Protein AF-A0A0Q8W9Q5-F1 (afdb_monomer)

Structure (mmCIF, N/CA/C/O backbone):
data_AF-A0A0Q8W9Q5-F1
#
_entry.id   AF-A0A0Q8W9Q5-F1
#
loop_
_atom_site.group_PDB
_atom_site.id
_atom_site.type_symbol
_atom_site.label_atom_id
_atom_site.label_alt_id
_atom_site.label_comp_id
_atom_site.label_asym_id
_atom_site.label_entity_id
_atom_site.label_seq_id
_atom_site.pdbx_PDB_ins_code
_atom_site.Cartn_x
_atom_site.Cartn_y
_atom_site.Cartn_z
_atom_site.occupancy
_atom_site.B_iso_or_equiv
_atom_site.auth_seq_id
_atom_site.auth_comp_id
_atom_site.auth_asym_id
_atom_site.auth_atom_id
_atom_site.pdbx_PDB_model_num
ATOM 1 N N . MET A 1 1 ? -2.360 6.814 -19.036 1.00 39.88 1 MET A N 1
ATOM 2 C CA . MET A 1 1 ? -1.241 6.914 -18.078 1.00 39.88 1 MET A CA 1
ATOM 3 C C . MET A 1 1 ? -0.073 7.518 -18.835 1.00 39.88 1 MET A C 1
ATOM 5 O O . MET A 1 1 ? 0.208 7.029 -19.920 1.00 39.88 1 MET A O 1
ATOM 9 N N . PHE A 1 2 ? 0.508 8.626 -18.371 1.00 52.12 2 PHE A N 1
ATOM 10 C CA . PHE A 1 2 ? 1.698 9.183 -19.024 1.00 52.12 2 PHE A CA 1
ATOM 11 C C . PHE A 1 2 ? 2.951 8.557 -18.415 1.00 52.12 2 PHE A C 1
ATOM 13 O O . PHE A 1 2 ? 2.978 8.259 -17.224 1.00 52.12 2 PHE A O 1
ATOM 20 N N . ILE A 1 3 ? 3.984 8.412 -19.237 1.00 66.12 3 ILE A N 1
ATOM 21 C CA . ILE A 1 3 ? 5.267 7.798 -18.883 1.00 66.12 3 ILE A CA 1
ATOM 22 C C . ILE A 1 3 ? 6.003 8.516 -17.720 1.00 66.12 3 ILE A C 1
ATOM 24 O O . ILE A 1 3 ? 6.763 7.886 -16.992 1.00 66.12 3 ILE A O 1
ATOM 28 N N . ASP A 1 4 ? 5.744 9.812 -17.490 1.00 50.69 4 ASP A N 1
ATOM 29 C CA . ASP A 1 4 ? 6.319 10.603 -16.380 1.00 50.69 4 ASP A CA 1
ATOM 30 C C . ASP A 1 4 ? 5.841 10.110 -15.001 1.00 50.69 4 ASP A C 1
ATOM 32 O O . ASP A 1 4 ? 6.663 9.858 -14.119 1.00 50.69 4 ASP A O 1
ATOM 36 N N . ASP A 1 5 ? 4.532 9.870 -14.845 1.00 60.44 5 ASP A N 1
ATOM 37 C CA . ASP A 1 5 ? 3.937 9.357 -13.596 1.00 60.44 5 ASP A CA 1
ATOM 38 C C . ASP A 1 5 ? 4.419 7.935 -13.272 1.00 60.44 5 ASP A C 1
ATOM 40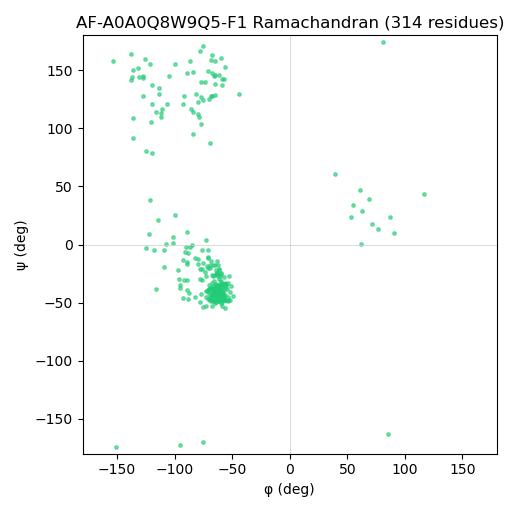 O O . ASP A 1 5 ? 4.428 7.512 -12.118 1.00 60.44 5 ASP A O 1
ATOM 44 N N . GLU A 1 6 ? 4.801 7.166 -14.291 1.00 65.88 6 GLU A N 1
ATOM 45 C CA . GLU A 1 6 ? 5.202 5.774 -14.112 1.00 65.88 6 GLU A CA 1
ATOM 46 C C . GLU A 1 6 ? 6.625 5.624 -13.567 1.00 65.88 6 GLU A C 1
ATOM 48 O O . GLU A 1 6 ? 6.915 4.667 -12.842 1.00 65.88 6 GLU A O 1
ATOM 53 N N . TYR A 1 7 ? 7.497 6.581 -13.889 1.00 70.38 7 TYR A N 1
ATOM 54 C CA . TYR A 1 7 ? 8.939 6.441 -13.721 1.00 70.38 7 TYR A CA 1
ATOM 55 C C . TYR A 1 7 ? 9.602 7.549 -12.881 1.00 70.38 7 TYR A C 1
ATOM 57 O O . TYR A 1 7 ? 10.808 7.465 -12.648 1.00 70.38 7 TYR A O 1
ATOM 65 N N . ASP A 1 8 ? 8.877 8.574 -12.413 1.00 77.12 8 ASP A N 1
ATOM 66 C CA . ASP A 1 8 ? 9.424 9.734 -11.671 1.00 77.12 8 ASP A CA 1
ATOM 67 C C . ASP A 1 8 ? 10.792 10.224 -12.222 1.00 77.12 8 ASP A C 1
ATOM 69 O O . ASP A 1 8 ? 11.841 10.139 -11.562 1.00 77.12 8 ASP A O 1
ATOM 73 N N . PRO A 1 9 ? 10.849 10.654 -13.492 1.00 88.12 9 PRO A N 1
ATOM 74 C CA . PRO A 1 9 ? 12.094 10.996 -14.183 1.00 88.12 9 PRO A CA 1
ATOM 75 C C . PRO A 1 9 ? 12.633 12.394 -13.837 1.00 88.12 9 PRO A C 1
ATOM 77 O O . PRO A 1 9 ? 13.786 12.692 -14.161 1.00 88.12 9 PRO A O 1
ATOM 80 N N . LEU A 1 10 ? 11.852 13.265 -13.179 1.00 89.12 10 LEU A N 1
ATOM 81 C CA . LEU A 1 10 ? 12.178 14.689 -13.004 1.00 89.12 10 LEU A CA 1
ATOM 82 C C . LEU A 1 10 ? 13.540 14.915 -12.329 1.00 89.12 10 LEU A C 1
ATOM 84 O O . LEU A 1 10 ? 14.282 15.832 -12.697 1.00 89.12 10 LEU A O 1
ATOM 88 N N . ARG A 1 11 ? 13.900 14.079 -11.347 1.00 88.56 11 ARG A N 1
ATOM 89 C CA . ARG A 1 11 ? 15.200 14.176 -10.659 1.00 88.56 11 ARG A CA 1
ATOM 90 C C . ARG A 1 11 ? 16.364 13.859 -11.599 1.00 88.56 11 ARG A C 1
ATOM 92 O O . ARG A 1 11 ? 17.384 14.545 -11.547 1.00 88.56 11 ARG A O 1
ATOM 99 N N . ILE A 1 12 ? 16.199 12.866 -12.476 1.00 90.56 12 ILE A N 1
ATOM 100 C CA . ILE A 1 12 ? 17.198 12.506 -13.491 1.00 90.56 12 ILE A CA 1
ATOM 101 C C . ILE A 1 12 ? 17.300 13.626 -14.524 1.00 90.56 12 ILE A C 1
ATOM 103 O O . ILE A 1 12 ? 18.402 14.097 -14.796 1.00 90.56 12 ILE A O 1
ATOM 107 N N . ALA A 1 13 ? 16.164 14.123 -15.020 1.00 93.19 13 ALA A N 1
ATOM 108 C CA . ALA A 1 13 ? 16.121 15.230 -15.970 1.00 93.19 13 ALA A CA 1
ATOM 109 C C . ALA A 1 13 ? 16.811 16.487 -15.413 1.00 93.19 13 ALA A C 1
ATOM 111 O O . ALA A 1 13 ? 17.644 17.091 -16.082 1.00 93.19 13 ALA A O 1
ATOM 112 N N . SER A 1 14 ? 16.545 16.829 -14.148 1.00 92.00 14 SER A N 1
ATOM 113 C CA . SER A 1 14 ? 17.186 17.958 -13.458 1.00 92.00 14 SER A CA 1
ATOM 114 C C . SER A 1 14 ? 18.701 17.787 -13.322 1.00 92.00 14 SER A C 1
ATOM 116 O O . SER A 1 14 ? 19.443 18.767 -13.412 1.00 92.00 14 SER A O 1
ATOM 118 N N . SER A 1 15 ? 19.173 16.555 -13.100 1.00 91.44 15 SER A N 1
ATOM 119 C CA . SER A 1 15 ? 20.606 16.258 -13.038 1.00 91.44 15 SER A CA 1
ATOM 120 C C . SER A 1 15 ? 21.262 16.393 -14.410 1.00 91.44 15 SER A C 1
ATOM 122 O O . SER A 1 15 ? 22.273 17.082 -14.519 1.00 91.44 15 SER A O 1
ATOM 124 N N . ILE A 1 16 ? 20.656 15.816 -15.455 1.00 93.00 16 ILE A N 1
ATOM 125 C CA . ILE A 1 16 ? 21.150 15.909 -16.838 1.00 93.00 16 ILE A CA 1
ATOM 126 C C . ILE A 1 16 ? 21.199 17.373 -17.288 1.00 93.00 16 ILE A C 1
ATOM 128 O O . ILE A 1 16 ? 22.204 17.814 -17.836 1.00 93.00 16 ILE A O 1
ATOM 132 N N . ALA A 1 17 ? 20.161 18.158 -16.991 1.00 92.38 17 ALA A N 1
ATOM 133 C CA . ALA A 1 17 ? 20.118 19.585 -17.305 1.00 92.38 17 ALA A CA 1
ATOM 134 C C . ALA A 1 17 ? 21.253 20.383 -16.642 1.00 92.38 17 ALA A C 1
ATOM 136 O O . ALA A 1 17 ? 21.732 21.365 -17.206 1.00 92.38 17 ALA A O 1
ATOM 137 N N . ARG A 1 18 ? 21.679 19.977 -15.438 1.00 91.06 18 ARG A N 1
ATOM 138 C CA . ARG A 1 18 ? 22.700 20.682 -14.653 1.00 91.06 18 ARG A CA 1
ATOM 139 C C . ARG A 1 18 ? 24.125 20.222 -14.954 1.00 91.06 18 ARG A C 1
ATOM 141 O O . ARG A 1 18 ? 25.032 21.047 -14.943 1.00 91.06 18 ARG A O 1
ATOM 148 N N . HIS A 1 19 ? 24.324 18.925 -15.158 1.00 90.44 19 HIS A N 1
ATOM 149 C CA . HIS A 1 19 ? 25.650 18.303 -15.200 1.00 90.44 19 HIS A CA 1
ATOM 150 C C . HIS A 1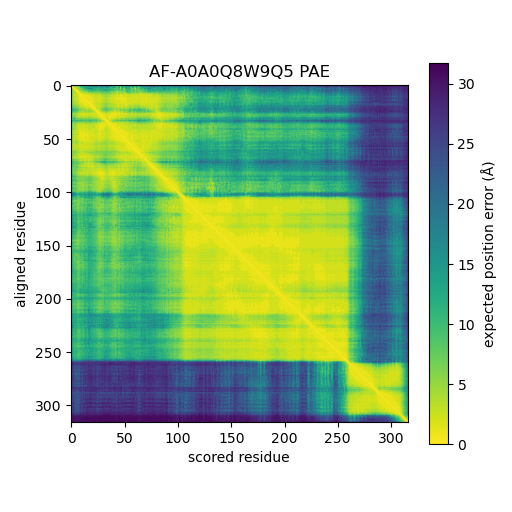 19 ? 25.978 17.656 -16.551 1.00 90.44 19 HIS A C 1
ATOM 152 O O . HIS A 1 19 ? 27.098 17.190 -16.739 1.00 90.44 19 HIS A O 1
ATOM 158 N N . GLY A 1 20 ? 25.031 17.640 -17.491 1.00 88.88 20 GLY A N 1
ATOM 159 C CA . GLY A 1 20 ? 25.139 16.875 -18.726 1.00 88.88 20 GLY A CA 1
ATOM 160 C C . GLY A 1 20 ? 24.782 15.399 -18.534 1.00 88.88 20 GLY A C 1
ATOM 161 O O . GLY A 1 20 ? 24.516 14.926 -17.427 1.00 88.88 20 GLY A O 1
ATOM 162 N N . TYR A 1 21 ? 24.738 14.669 -19.646 1.00 87.69 21 TYR A N 1
ATOM 163 C CA . TYR A 1 21 ? 24.484 13.231 -19.638 1.00 87.69 21 TYR A CA 1
ATOM 164 C C . TYR A 1 21 ? 25.707 12.459 -19.127 1.00 87.69 21 TYR A C 1
ATOM 166 O O . TYR A 1 21 ? 26.838 12.783 -19.483 1.00 87.69 21 TYR A O 1
ATOM 174 N N . PHE A 1 22 ? 25.478 11.425 -18.314 1.00 83.75 22 PHE A N 1
ATOM 175 C CA . PHE A 1 22 ? 26.532 10.580 -17.758 1.00 83.75 22 PHE A CA 1
ATOM 176 C C . PHE A 1 22 ? 26.463 9.174 -18.363 1.00 83.75 22 PHE A C 1
ATOM 178 O O . PHE A 1 22 ? 25.509 8.436 -18.133 1.00 83.75 22 PHE A O 1
ATOM 185 N N . GLU A 1 23 ? 27.476 8.811 -19.149 1.00 81.88 23 GLU A N 1
ATOM 186 C CA . GLU A 1 23 ? 27.464 7.606 -19.992 1.00 81.88 23 GLU A CA 1
ATOM 187 C C . GLU A 1 23 ? 27.670 6.287 -19.236 1.00 81.88 23 GLU A C 1
ATOM 189 O O . GLU A 1 23 ? 27.366 5.228 -19.778 1.00 81.88 23 GLU A O 1
ATOM 194 N N . SER A 1 24 ? 28.150 6.315 -17.986 1.00 79.81 24 SER A N 1
ATOM 195 C CA . SER A 1 24 ? 28.483 5.084 -17.249 1.00 79.81 24 SER A CA 1
ATOM 196 C C . SER A 1 24 ? 27.265 4.261 -16.820 1.00 79.81 24 SER A C 1
ATOM 198 O O . SER A 1 24 ? 27.419 3.188 -16.241 1.00 79.81 24 SER A O 1
ATOM 200 N N . GLU A 1 25 ? 26.058 4.767 -17.054 1.00 79.50 25 GLU A N 1
ATOM 201 C CA . GLU A 1 25 ? 24.813 4.035 -16.869 1.00 79.50 25 GLU A CA 1
ATOM 202 C C . GLU A 1 25 ? 24.029 4.069 -18.191 1.00 79.50 25 GLU A C 1
ATOM 204 O O . GLU A 1 25 ? 23.134 4.902 -18.362 1.00 79.50 25 GLU A O 1
ATOM 209 N N . PRO A 1 26 ? 24.373 3.212 -19.166 1.00 86.69 26 PRO A N 1
ATOM 210 C CA . PRO A 1 26 ? 23.679 3.186 -20.447 1.00 86.69 26 PRO A CA 1
ATOM 211 C C . PRO A 1 26 ? 22.237 2.690 -20.287 1.00 86.69 26 PRO A C 1
ATOM 213 O O . PRO A 1 26 ? 21.864 2.099 -19.268 1.00 86.69 26 PRO A O 1
ATOM 216 N N . LEU A 1 27 ? 21.410 2.948 -21.299 1.00 92.44 27 LEU A N 1
ATOM 217 C CA . LEU A 1 27 ? 20.136 2.240 -21.439 1.00 92.44 27 LEU A CA 1
ATOM 218 C C . LEU A 1 27 ? 20.425 0.791 -21.840 1.00 92.44 27 LEU A C 1
ATOM 220 O O . LEU A 1 27 ? 21.403 0.532 -22.544 1.00 92.44 27 LEU A O 1
ATOM 224 N N . ILE A 1 28 ? 19.574 -0.143 -21.427 1.00 93.19 28 ILE A N 1
ATOM 225 C CA . ILE A 1 28 ? 19.603 -1.516 -21.945 1.00 93.19 28 ILE A CA 1
ATOM 226 C C . ILE A 1 28 ? 18.321 -1.717 -22.731 1.00 93.19 28 ILE A C 1
ATOM 228 O O . ILE A 1 28 ? 17.247 -1.405 -22.221 1.00 93.19 28 ILE A O 1
ATOM 232 N N . ALA A 1 29 ? 18.421 -2.214 -23.956 1.00 95.00 29 ALA A N 1
ATOM 233 C CA . ALA A 1 29 ? 17.284 -2.409 -24.839 1.00 95.00 29 ALA A CA 1
ATOM 234 C C . ALA A 1 29 ? 17.373 -3.744 -25.575 1.00 95.00 29 ALA A C 1
ATOM 236 O O . ALA A 1 29 ? 18.435 -4.350 -25.660 1.00 95.00 29 ALA A O 1
ATOM 237 N N . THR A 1 30 ? 16.260 -4.184 -26.139 1.00 94.31 30 THR A N 1
ATOM 238 C CA . THR A 1 30 ? 16.211 -5.296 -27.089 1.00 94.31 30 THR A CA 1
ATOM 239 C C . THR A 1 30 ? 15.605 -4.825 -28.400 1.00 94.31 30 THR A C 1
ATOM 241 O O . THR A 1 30 ? 14.863 -3.839 -28.428 1.00 94.31 30 THR A O 1
ATOM 244 N N . LYS A 1 31 ? 15.936 -5.509 -29.491 1.00 93.75 31 LYS A N 1
ATOM 245 C CA . LYS A 1 31 ? 15.431 -5.182 -30.822 1.00 93.75 31 LYS A CA 1
ATOM 246 C C . LYS A 1 31 ? 14.011 -5.743 -30.980 1.00 93.75 31 LYS A C 1
ATOM 248 O O . LYS A 1 31 ? 13.808 -6.942 -30.825 1.00 93.75 31 LYS A O 1
ATOM 253 N N . ALA A 1 32 ? 13.038 -4.883 -31.278 1.00 90.12 32 ALA A N 1
ATOM 254 C CA . ALA A 1 32 ? 11.650 -5.276 -31.548 1.00 90.12 32 ALA A CA 1
ATOM 255 C C . ALA A 1 32 ? 11.379 -5.440 -33.052 1.00 90.12 32 ALA A C 1
ATOM 257 O O . ALA A 1 32 ? 10.670 -6.358 -33.461 1.00 90.12 32 ALA A O 1
ATOM 258 N N . SER A 1 33 ? 11.976 -4.579 -33.876 1.00 90.19 33 SER A N 1
ATOM 259 C CA . SER A 1 33 ? 11.974 -4.655 -35.342 1.00 90.19 33 SER A CA 1
ATOM 260 C C . SER A 1 33 ? 13.261 -4.022 -35.888 1.00 90.19 33 SER A C 1
ATOM 262 O O . SER A 1 33 ? 14.154 -3.699 -35.105 1.00 90.19 33 SER A O 1
ATOM 264 N N . ASP A 1 34 ? 13.420 -3.882 -37.209 1.00 84.62 34 ASP A N 1
ATOM 265 C CA . ASP A 1 34 ? 14.688 -3.413 -37.791 1.00 84.62 34 ASP A CA 1
ATOM 266 C C . ASP A 1 34 ? 15.163 -2.050 -37.277 1.00 84.62 34 ASP A C 1
ATOM 268 O O . ASP A 1 34 ? 16.359 -1.901 -37.019 1.00 84.62 34 ASP A O 1
ATOM 272 N N . ASP A 1 35 ? 14.223 -1.146 -37.001 1.00 88.25 35 ASP A N 1
ATOM 273 C CA . ASP A 1 35 ? 14.492 0.215 -36.531 1.00 88.25 35 ASP A CA 1
ATOM 274 C C . ASP A 1 35 ? 13.820 0.536 -35.182 1.00 88.25 35 ASP A C 1
ATOM 276 O O . ASP A 1 35 ? 13.827 1.685 -34.738 1.00 88.25 35 ASP A O 1
ATOM 280 N N . GLU A 1 36 ? 13.247 -0.461 -34.499 1.00 92.06 36 GLU A N 1
ATOM 281 C CA . GLU A 1 36 ? 12.566 -0.263 -33.216 1.00 92.06 36 GLU A CA 1
ATOM 282 C C . GLU A 1 36 ? 13.203 -1.076 -32.095 1.00 92.06 36 GLU A C 1
ATOM 284 O O . GLU A 1 36 ? 13.507 -2.265 -32.232 1.00 92.06 36 GLU A O 1
ATOM 289 N N . TYR A 1 37 ? 13.335 -0.426 -30.941 1.00 93.38 37 TYR A N 1
ATOM 290 C CA . TYR A 1 37 ? 13.921 -0.996 -29.737 1.00 93.38 37 TYR A CA 1
ATOM 291 C C . TYR A 1 37 ? 12.977 -0.823 -28.553 1.00 93.38 37 TYR A C 1
ATOM 293 O O . TYR A 1 37 ? 12.338 0.218 -28.396 1.00 93.38 37 TYR A O 1
ATOM 301 N N . VAL A 1 38 ? 12.944 -1.826 -27.682 1.00 92.31 38 VAL A N 1
ATOM 302 C CA . VAL A 1 38 ? 12.235 -1.776 -26.400 1.00 92.31 38 VAL A CA 1
ATOM 303 C C . VAL A 1 38 ? 13.265 -1.658 -25.290 1.00 92.31 38 VAL A C 1
ATOM 305 O O . VAL A 1 38 ? 14.139 -2.515 -25.154 1.00 92.31 38 VAL A O 1
ATOM 308 N N . VAL A 1 39 ? 13.176 -0.591 -24.497 1.00 92.81 39 VAL A N 1
ATOM 309 C CA . VAL A 1 39 ? 14.068 -0.380 -23.352 1.00 92.81 39 VAL A CA 1
ATOM 310 C C . VAL A 1 39 ? 13.666 -1.300 -22.201 1.00 92.81 39 VAL A C 1
ATOM 312 O O . VAL A 1 39 ? 12.522 -1.306 -21.758 1.00 92.81 39 VAL A O 1
ATOM 315 N N . LEU A 1 40 ? 14.632 -2.091 -21.737 1.00 90.19 40 LEU A N 1
ATOM 316 C CA . LEU A 1 40 ? 14.514 -3.036 -20.628 1.00 90.19 40 LEU A CA 1
ATOM 317 C C . LEU A 1 40 ? 14.982 -2.421 -19.299 1.00 90.19 40 LEU A C 1
ATOM 319 O O . LEU A 1 40 ? 14.407 -2.718 -18.258 1.00 90.19 40 LEU A O 1
ATOM 323 N N . GLU A 1 41 ? 16.009 -1.560 -19.331 1.00 89.88 41 GLU A N 1
ATOM 324 C CA . GLU A 1 41 ? 16.570 -0.872 -18.157 1.00 89.88 41 GLU A CA 1
ATOM 325 C C . GLU A 1 41 ? 16.846 0.597 -18.466 1.00 89.88 41 GLU A C 1
ATOM 327 O O . GLU A 1 41 ? 17.296 0.954 -19.558 1.00 89.88 41 GLU A O 1
ATOM 332 N N . GLY A 1 42 ? 16.639 1.459 -17.469 1.00 89.69 42 GLY A N 1
ATOM 333 C CA . GLY A 1 42 ? 16.813 2.898 -17.632 1.00 89.69 42 GLY A CA 1
ATOM 334 C C . GLY A 1 42 ? 15.568 3.618 -18.153 1.00 89.69 42 GLY A C 1
ATOM 335 O O . GLY A 1 42 ? 15.692 4.727 -18.665 1.00 89.69 42 GLY A O 1
ATOM 336 N N . ASN A 1 43 ? 14.365 3.062 -17.968 1.00 90.44 43 ASN A N 1
ATOM 337 C CA . ASN A 1 43 ? 13.096 3.699 -18.363 1.00 90.44 43 ASN A CA 1
ATOM 338 C C . ASN A 1 43 ? 12.957 5.134 -17.831 1.00 90.44 43 ASN A C 1
ATOM 340 O O . ASN A 1 43 ? 12.593 6.051 -18.567 1.00 90.44 43 ASN A O 1
ATOM 344 N N . ARG A 1 44 ? 13.362 5.371 -16.575 1.00 89.50 44 ARG A N 1
ATOM 345 C CA . ARG A 1 44 ? 13.404 6.717 -15.975 1.00 89.50 44 ARG A CA 1
ATOM 346 C C . ARG A 1 44 ? 14.346 7.662 -16.732 1.00 89.50 44 ARG A C 1
ATOM 348 O O . ARG A 1 44 ? 14.039 8.839 -16.903 1.00 89.50 44 ARG A O 1
ATOM 355 N N . ARG A 1 45 ? 15.493 7.150 -17.192 1.00 91.94 45 ARG A N 1
ATOM 356 C CA . ARG A 1 45 ? 16.504 7.902 -17.951 1.00 91.94 45 ARG A CA 1
ATOM 357 C C . ARG A 1 45 ? 16.022 8.190 -19.367 1.00 91.94 45 ARG A C 1
ATOM 359 O O . ARG A 1 45 ? 16.117 9.337 -19.787 1.00 91.94 45 ARG A O 1
ATOM 366 N N . LEU A 1 46 ? 15.441 7.209 -20.059 1.00 93.25 46 LEU A N 1
ATOM 367 C CA . LEU A 1 46 ? 14.812 7.431 -21.361 1.00 93.25 46 LEU A CA 1
ATOM 368 C C . LEU A 1 46 ? 13.715 8.497 -21.255 1.00 93.25 46 LEU A C 1
ATOM 370 O O . LEU A 1 46 ? 13.715 9.456 -22.015 1.00 93.25 46 LEU A O 1
ATOM 374 N N . THR A 1 47 ? 12.832 8.379 -20.264 1.00 92.44 47 THR A N 1
ATOM 375 C CA . THR A 1 47 ? 11.744 9.343 -20.044 1.00 92.44 47 THR A CA 1
ATOM 376 C C . THR A 1 47 ? 12.280 10.748 -19.763 1.00 92.44 47 THR A C 1
ATOM 378 O O . THR A 1 47 ? 11.776 11.728 -20.313 1.00 92.44 47 THR A O 1
ATOM 381 N N . ALA A 1 48 ? 13.344 10.854 -18.958 1.00 92.62 48 ALA A N 1
ATOM 382 C CA . ALA A 1 48 ? 14.034 12.116 -18.717 1.00 92.62 48 ALA A CA 1
ATOM 383 C C . ALA A 1 48 ? 14.582 12.724 -20.017 1.00 92.62 48 ALA A C 1
ATOM 385 O O . ALA A 1 48 ? 14.351 13.901 -20.285 1.00 92.62 48 ALA A O 1
ATOM 386 N N . LEU A 1 49 ? 15.269 11.924 -20.837 1.00 93.19 49 LEU A N 1
ATOM 387 C CA . LEU A 1 49 ? 15.817 12.356 -22.124 1.00 93.19 49 LEU A CA 1
ATOM 388 C C . LEU A 1 49 ? 14.723 12.810 -23.092 1.00 93.19 49 LEU A C 1
ATOM 390 O O . LEU A 1 49 ? 14.867 13.867 -23.701 1.00 93.19 49 LEU A O 1
ATOM 394 N N . LEU A 1 50 ? 13.619 12.068 -23.190 1.00 92.31 50 LEU A N 1
ATOM 395 C CA . LEU A 1 50 ? 12.475 12.430 -24.025 1.00 92.31 50 LEU A CA 1
ATOM 396 C C . LEU A 1 50 ? 11.882 13.782 -23.599 1.00 92.31 50 LEU A C 1
ATOM 398 O O . LEU A 1 50 ? 11.711 14.666 -24.434 1.00 92.31 50 LEU A O 1
ATOM 402 N N . GLY A 1 51 ? 11.645 13.992 -22.298 1.00 92.50 51 GLY A N 1
ATOM 403 C CA . GLY A 1 51 ? 11.130 15.268 -21.784 1.00 92.50 51 GLY A CA 1
ATOM 404 C C . GLY A 1 51 ? 12.103 16.443 -21.957 1.00 92.50 51 GLY A C 1
ATOM 405 O O . GLY A 1 51 ? 11.683 17.582 -22.148 1.00 92.50 51 GLY A O 1
ATOM 406 N N . LEU A 1 52 ? 13.412 16.198 -21.919 1.00 93.31 52 LEU A N 1
ATOM 407 C CA . LEU A 1 52 ? 14.416 17.233 -22.183 1.00 93.31 52 LEU A CA 1
ATOM 408 C C . LEU A 1 52 ? 14.565 17.556 -23.680 1.00 93.31 52 LEU A C 1
ATOM 410 O O . LEU A 1 52 ? 14.880 18.696 -24.013 1.00 93.31 52 LEU A O 1
ATOM 414 N N . SER A 1 53 ? 14.331 16.578 -24.559 1.00 91.94 53 SER A N 1
ATOM 415 C CA . SER A 1 53 ? 14.541 16.702 -26.011 1.00 91.94 53 SER A CA 1
ATOM 416 C C . SER A 1 53 ? 13.320 17.228 -26.765 1.00 91.94 53 SER A C 1
ATOM 418 O O . SER A 1 53 ? 13.480 17.879 -27.794 1.00 91.94 53 SER A O 1
ATOM 420 N N . ASP A 1 54 ? 12.107 16.953 -26.277 1.00 91.38 54 ASP A N 1
ATOM 421 C CA . ASP A 1 54 ? 10.852 17.298 -26.952 1.00 91.38 54 ASP A CA 1
ATOM 422 C C . ASP A 1 54 ? 10.027 18.300 -26.124 1.00 91.38 54 ASP A C 1
ATOM 424 O O . ASP A 1 54 ? 9.523 18.000 -25.039 1.00 91.38 54 ASP A O 1
ATOM 428 N N . ASP A 1 55 ? 9.867 19.512 -26.661 1.00 90.56 55 ASP A N 1
ATOM 429 C CA . ASP A 1 55 ? 9.109 20.606 -26.045 1.00 90.56 55 ASP A CA 1
ATOM 430 C C . ASP A 1 55 ? 7.613 20.302 -25.889 1.00 90.56 55 ASP A C 1
ATOM 432 O O . ASP A 1 55 ? 7.006 20.681 -24.881 1.00 90.56 55 ASP A O 1
ATOM 436 N N . SER A 1 56 ? 7.017 19.610 -26.865 1.00 90.62 56 SER A N 1
ATOM 437 C CA . SER A 1 56 ? 5.613 19.205 -26.829 1.00 90.62 56 SER A CA 1
ATOM 438 C C . SER A 1 56 ? 5.403 18.194 -25.714 1.00 90.62 56 SER A C 1
ATOM 440 O O . SER A 1 56 ? 4.520 18.380 -24.873 1.00 90.62 56 SER A O 1
ATOM 442 N N . LEU A 1 57 ? 6.254 17.166 -25.647 1.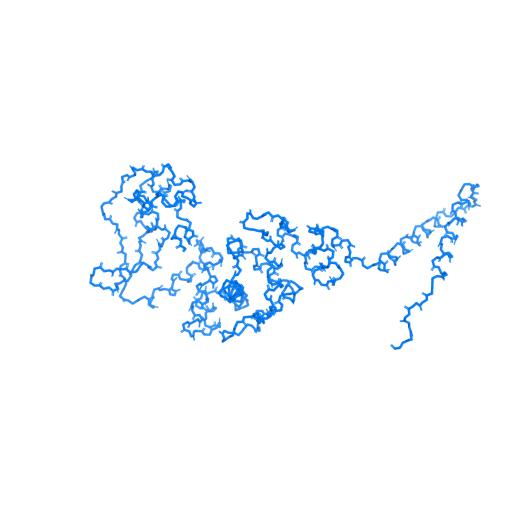00 89.94 57 LEU A N 1
ATOM 443 C CA . LEU A 1 57 ? 6.186 16.144 -24.607 1.00 89.94 57 LEU A CA 1
ATOM 444 C C . LEU A 1 57 ? 6.426 16.741 -23.215 1.00 89.94 57 LEU A C 1
ATOM 446 O O . LEU A 1 57 ? 5.653 16.483 -22.290 1.00 89.94 57 LEU A O 1
ATOM 450 N N . ARG A 1 58 ? 7.417 17.630 -23.077 1.00 92.12 58 ARG A N 1
ATOM 451 C CA . ARG A 1 58 ? 7.682 18.348 -21.824 1.00 92.12 58 ARG A CA 1
ATOM 452 C C . ARG A 1 58 ? 6.482 19.157 -21.354 1.00 92.12 58 ARG A C 1
ATOM 454 O O . ARG A 1 58 ? 6.172 19.156 -20.164 1.00 92.12 58 ARG A O 1
ATOM 461 N N . ALA A 1 59 ? 5.772 19.827 -22.262 1.00 90.25 59 ALA A N 1
ATOM 462 C CA . ALA A 1 59 ? 4.555 20.559 -21.919 1.00 90.25 59 ALA A CA 1
ATOM 463 C C . ALA A 1 59 ? 3.451 19.637 -21.369 1.00 90.25 59 ALA A C 1
ATOM 465 O O . ALA A 1 59 ? 2.624 20.082 -20.570 1.00 90.25 59 ALA A O 1
ATOM 466 N N . GLN A 1 60 ? 3.441 18.355 -21.753 1.00 89.12 60 GLN A N 1
ATOM 467 C CA . GLN A 1 60 ? 2.547 17.358 -21.161 1.00 89.12 60 GLN A CA 1
ATOM 468 C C . GLN A 1 60 ? 2.966 17.012 -19.736 1.00 89.12 60 GLN A C 1
ATOM 470 O O . GLN A 1 60 ? 2.126 17.073 -18.839 1.00 89.12 60 GLN A O 1
ATOM 475 N N . PHE A 1 61 ? 4.257 16.762 -19.516 1.00 88.44 61 PHE A N 1
ATOM 476 C CA . PHE A 1 61 ? 4.802 16.466 -18.189 1.00 88.44 61 PHE A CA 1
ATOM 477 C C . PHE A 1 61 ? 4.617 17.638 -17.217 1.00 88.44 61 PHE A C 1
ATOM 479 O O . PHE A 1 61 ? 4.271 17.437 -16.060 1.00 88.44 61 PHE A O 1
ATOM 486 N N . VAL A 1 62 ? 4.704 18.890 -17.686 1.00 86.31 62 VAL A N 1
ATOM 487 C CA . VAL A 1 62 ? 4.414 20.091 -16.875 1.00 86.31 62 VAL A CA 1
ATOM 488 C C . VAL A 1 62 ? 3.012 20.076 -16.258 1.00 86.31 62 VAL A C 1
ATOM 490 O O . VAL A 1 62 ? 2.828 20.615 -15.163 1.00 86.31 62 VAL A O 1
ATOM 493 N N . ARG A 1 63 ? 2.015 19.493 -16.942 1.00 82.88 63 ARG A N 1
ATOM 494 C CA . ARG A 1 63 ? 0.647 19.389 -16.402 1.00 82.88 63 ARG A CA 1
ATOM 495 C C . ARG A 1 63 ? 0.575 18.456 -15.196 1.00 82.88 63 ARG A C 1
ATOM 497 O O . ARG A 1 63 ? -0.309 18.633 -14.365 1.00 82.88 63 ARG A O 1
ATOM 504 N N . GLN A 1 64 ? 1.488 17.496 -15.117 1.00 76.62 64 GLN A N 1
ATOM 505 C CA . GLN A 1 64 ? 1.563 16.497 -14.054 1.00 76.62 64 GLN A CA 1
ATOM 506 C C . GLN A 1 64 ? 2.496 16.970 -12.944 1.00 76.62 64 GLN A C 1
ATOM 508 O O . GLN A 1 64 ? 2.137 16.971 -11.770 1.00 76.62 64 GLN A O 1
ATOM 513 N N . ASN A 1 65 ? 3.663 17.480 -13.331 1.00 82.00 65 ASN A N 1
ATOM 514 C CA . ASN A 1 65 ? 4.673 17.978 -12.425 1.00 82.00 65 ASN A CA 1
ATOM 515 C C . ASN A 1 65 ? 5.249 19.311 -12.921 1.00 82.00 65 ASN A C 1
ATOM 517 O O . ASN A 1 65 ? 6.032 19.393 -13.870 1.00 82.00 65 ASN A O 1
ATOM 521 N N . SER A 1 66 ? 4.895 20.389 -12.218 1.00 86.88 66 SER A N 1
ATOM 522 C CA . SER A 1 66 ? 5.320 21.747 -12.578 1.00 86.88 66 SER A CA 1
ATOM 523 C C . SER A 1 66 ? 6.838 21.976 -12.527 1.00 86.88 66 SER A C 1
ATOM 525 O O . SER A 1 66 ? 7.307 22.962 -13.100 1.00 86.88 66 SER A O 1
ATOM 527 N N . GLY A 1 67 ? 7.608 21.067 -11.913 1.00 87.00 67 GLY A N 1
ATOM 528 C CA . GLY A 1 67 ? 9.071 21.106 -11.900 1.00 87.00 67 GLY A CA 1
ATOM 529 C C . GLY A 1 67 ? 9.706 21.016 -13.291 1.00 87.00 67 GLY A C 1
ATOM 530 O O . GLY A 1 67 ? 10.805 21.520 -13.491 1.00 87.00 67 GLY A O 1
ATOM 531 N N . TRP A 1 68 ? 8.992 20.479 -14.283 1.00 92.44 68 TRP A N 1
ATOM 532 C CA . TRP A 1 68 ? 9.457 20.420 -15.671 1.00 92.44 68 TRP A CA 1
ATOM 533 C C . TRP A 1 68 ? 9.536 21.783 -16.374 1.00 92.44 68 TRP A C 1
ATOM 535 O O . TRP A 1 68 ? 10.222 21.910 -17.390 1.00 92.44 68 TRP A O 1
ATOM 545 N N . LYS A 1 69 ? 8.871 22.824 -15.846 1.00 90.44 69 LYS A N 1
ATOM 546 C CA . LYS A 1 69 ? 8.795 24.151 -16.489 1.00 90.44 69 LYS A CA 1
ATOM 547 C C . LYS A 1 69 ? 10.164 24.796 -16.705 1.00 90.44 69 LYS A C 1
ATOM 549 O O . LYS A 1 69 ? 10.329 25.551 -17.656 1.00 90.44 69 LYS A O 1
ATOM 554 N N . SER A 1 70 ? 11.126 24.521 -15.827 1.00 89.50 70 SER A N 1
ATOM 555 C CA . SER A 1 70 ? 12.467 25.113 -15.872 1.00 89.50 70 SER A CA 1
ATOM 556 C C . SER A 1 70 ? 13.479 24.310 -16.695 1.00 89.50 70 SER A C 1
ATOM 558 O O . SER A 1 70 ? 14.619 24.747 -16.817 1.0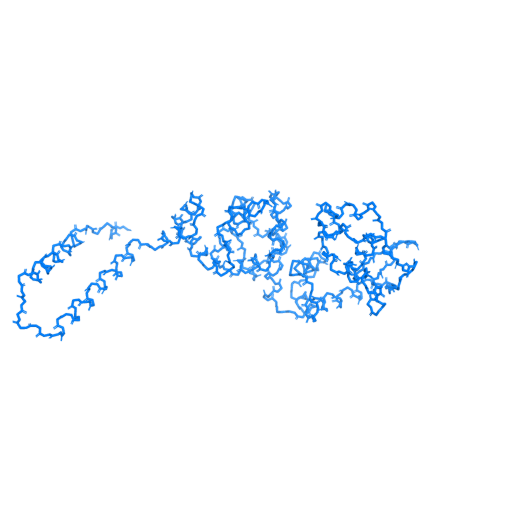0 89.50 70 SER A O 1
ATOM 560 N N . LEU A 1 71 ? 13.097 23.158 -17.258 1.00 89.69 71 LEU A N 1
ATOM 561 C CA . LEU A 1 71 ? 14.023 22.199 -17.879 1.00 89.69 71 LEU A CA 1
ATOM 562 C C . LEU A 1 71 ? 14.094 22.292 -19.418 1.00 89.69 71 LEU A C 1
ATOM 564 O O . LEU A 1 71 ? 14.402 21.310 -20.085 1.00 89.69 71 LEU A O 1
ATOM 568 N N . GLY A 1 72 ? 13.791 23.456 -19.998 1.00 82.44 72 GLY A N 1
ATOM 569 C CA . GLY A 1 72 ? 13.879 23.684 -21.447 1.00 82.44 72 GLY A CA 1
ATOM 570 C C . GLY A 1 72 ? 15.268 24.121 -21.925 1.00 82.44 72 GLY A C 1
ATOM 571 O O . GLY A 1 72 ? 16.052 24.673 -21.157 1.00 82.44 72 GLY A O 1
ATOM 572 N N . GLY A 1 73 ? 15.557 23.909 -23.215 1.00 81.94 73 GLY A N 1
ATOM 573 C CA . GLY A 1 73 ? 16.778 24.412 -23.863 1.00 81.94 73 GLY A CA 1
ATOM 574 C C . GLY A 1 73 ? 18.072 23.710 -23.438 1.00 81.94 73 GLY A C 1
ATOM 575 O O . GLY A 1 73 ? 19.161 24.249 -23.639 1.00 81.94 73 GLY A O 1
ATOM 576 N N . VAL A 1 74 ? 17.970 22.522 -22.839 1.00 87.75 74 VAL A N 1
ATOM 577 C CA . VAL A 1 74 ? 19.127 21.712 -22.449 1.00 87.75 74 VAL A CA 1
ATOM 578 C C . VAL A 1 74 ? 19.811 21.175 -23.704 1.00 87.75 74 VAL A C 1
ATOM 580 O O . VAL A 1 74 ? 19.183 20.525 -24.536 1.00 87.75 74 VAL A O 1
ATOM 583 N N . ARG A 1 75 ? 21.116 21.427 -23.843 1.00 86.06 75 ARG A N 1
ATOM 584 C CA . ARG A 1 75 ? 21.904 20.866 -24.943 1.00 86.06 75 ARG A CA 1
ATOM 585 C C . ARG A 1 75 ? 22.244 19.413 -24.636 1.00 86.06 75 ARG A C 1
ATOM 587 O O . ARG A 1 75 ? 23.070 19.139 -23.769 1.00 86.06 75 ARG A O 1
ATOM 594 N N . LEU A 1 76 ? 21.623 18.506 -25.375 1.00 89.38 76 LEU A N 1
ATOM 595 C CA . LEU A 1 76 ? 21.870 17.075 -25.289 1.00 89.38 76 LEU A CA 1
ATOM 596 C C . LEU A 1 76 ? 22.801 16.591 -26.417 1.00 89.38 76 LEU A C 1
ATOM 598 O O . LEU A 1 76 ? 22.880 17.242 -27.465 1.00 89.38 76 LEU A O 1
ATOM 602 N N . PRO A 1 77 ? 23.521 15.473 -26.216 1.00 86.50 77 PRO A N 1
ATOM 603 C CA . PRO A 1 77 ? 24.147 14.727 -27.304 1.00 86.50 77 PRO A CA 1
ATOM 604 C C . PRO A 1 77 ? 23.120 14.306 -28.365 1.00 86.50 77 PRO A C 1
ATOM 606 O O . PRO A 1 77 ? 21.946 14.120 -28.055 1.00 86.50 77 PRO A O 1
ATOM 609 N N . ALA A 1 78 ? 23.572 14.139 -29.610 1.00 87.19 78 ALA A N 1
ATOM 610 C CA . ALA A 1 78 ? 22.722 13.633 -30.691 1.00 87.19 78 ALA A CA 1
ATOM 611 C C . ALA A 1 78 ? 22.419 12.132 -30.545 1.00 87.19 78 ALA A C 1
ATOM 613 O O . ALA A 1 78 ? 21.385 11.662 -31.006 1.00 87.19 78 ALA A O 1
ATOM 614 N N . GLU A 1 79 ? 23.319 11.396 -29.893 1.00 89.50 79 GLU A N 1
ATOM 615 C CA . GLU A 1 79 ? 23.252 9.950 -29.712 1.00 89.50 79 GLU A CA 1
ATOM 616 C C . GLU A 1 79 ? 23.605 9.595 -28.267 1.00 89.50 79 GLU A C 1
ATOM 618 O O . GLU A 1 79 ? 24.384 10.295 -27.614 1.00 89.50 79 GLU A O 1
ATOM 623 N N . PHE A 1 80 ? 23.035 8.496 -27.774 1.00 89.44 80 PHE A N 1
ATOM 624 C CA . PHE A 1 80 ? 23.265 7.991 -26.424 1.00 89.44 80 PHE A CA 1
ATOM 625 C C . PHE A 1 80 ? 23.680 6.519 -26.477 1.00 89.44 80 PHE A C 1
ATOM 627 O O . PHE A 1 80 ? 23.156 5.775 -27.307 1.00 89.44 80 PHE A O 1
ATOM 634 N N . PRO A 1 81 ? 24.572 6.066 -25.580 1.00 90.12 81 PRO A N 1
ATOM 635 C CA . PRO A 1 81 ? 24.951 4.665 -25.517 1.00 90.12 81 PRO A CA 1
ATOM 636 C C . PRO A 1 81 ? 23.773 3.802 -25.048 1.00 90.12 81 PRO A C 1
ATOM 638 O O . PRO A 1 81 ? 23.180 4.040 -23.989 1.00 90.12 81 PRO A O 1
ATOM 641 N N . VAL A 1 82 ? 23.480 2.765 -25.831 1.00 92.06 82 VAL A N 1
ATOM 642 C CA . VAL A 1 82 ? 22.484 1.735 -25.526 1.00 92.06 82 VAL A CA 1
ATOM 643 C C . VAL A 1 82 ? 23.151 0.372 -25.660 1.00 92.06 82 VAL A C 1
ATOM 645 O O . VAL A 1 82 ? 23.764 0.070 -26.682 1.00 92.06 82 VAL A O 1
ATOM 648 N N . ILE A 1 83 ? 23.038 -0.456 -24.627 1.00 92.88 83 ILE A N 1
ATOM 649 C CA . ILE A 1 83 ? 23.415 -1.866 -24.697 1.00 92.88 83 ILE A CA 1
ATOM 650 C C . ILE A 1 83 ? 22.223 -2.616 -25.281 1.00 92.88 83 ILE A C 1
ATOM 652 O O . ILE A 1 83 ? 21.167 -2.681 -24.651 1.00 92.88 83 ILE A O 1
ATOM 656 N N . VAL A 1 84 ? 22.388 -3.175 -26.478 1.00 93.38 84 VAL A N 1
ATOM 657 C CA . VAL A 1 84 ? 21.360 -4.002 -27.114 1.00 93.38 84 VAL A CA 1
ATOM 658 C C . VAL A 1 84 ? 21.600 -5.462 -26.751 1.00 93.38 84 VAL A C 1
ATOM 660 O O . VAL A 1 84 ? 22.713 -5.962 -26.904 1.00 93.38 84 VAL A O 1
ATOM 663 N N . VAL A 1 85 ? 20.563 -6.127 -26.248 1.00 93.62 85 VAL A N 1
ATOM 664 C CA . VAL A 1 85 ? 20.586 -7.545 -25.885 1.00 93.62 85 VAL A CA 1
ATOM 665 C C . VAL A 1 85 ? 19.666 -8.332 -26.812 1.00 93.62 85 VAL A C 1
ATOM 667 O O . VAL A 1 85 ? 18.536 -7.913 -27.083 1.00 93.62 85 VAL A O 1
ATOM 670 N N . ASP A 1 86 ? 20.159 -9.473 -27.290 1.00 89.50 86 ASP A N 1
ATOM 671 C CA . ASP A 1 86 ? 19.438 -10.314 -28.252 1.00 89.50 86 ASP A CA 1
ATOM 672 C C . ASP A 1 86 ? 18.263 -11.053 -27.600 1.00 89.50 86 ASP A C 1
ATOM 674 O O . ASP A 1 86 ? 17.186 -11.136 -28.181 1.00 89.50 86 ASP A O 1
ATOM 678 N N . ASP A 1 87 ? 18.455 -11.552 -26.375 1.00 88.19 87 ASP A N 1
ATOM 679 C CA . ASP A 1 87 ? 17.431 -12.266 -25.612 1.00 88.19 87 ASP A CA 1
ATOM 680 C C . ASP A 1 87 ? 17.131 -11.552 -24.280 1.00 88.19 87 ASP A C 1
ATOM 682 O O . ASP A 1 87 ? 17.922 -11.654 -23.330 1.00 88.19 87 ASP A O 1
ATOM 686 N N . PRO A 1 88 ? 15.981 -10.862 -24.161 1.00 85.19 88 PRO A N 1
ATOM 687 C CA . PRO A 1 88 ? 15.543 -10.232 -22.918 1.00 85.19 88 PRO A CA 1
ATOM 688 C C . PRO A 1 88 ? 15.463 -11.201 -21.738 1.00 85.19 88 PRO A C 1
ATOM 690 O O . PRO A 1 88 ? 15.759 -10.802 -20.609 1.00 85.19 88 PRO A O 1
ATOM 693 N N . ALA A 1 89 ? 15.101 -12.468 -21.975 1.00 84.00 89 ALA A N 1
ATOM 694 C CA . ALA A 1 89 ? 14.931 -13.455 -20.912 1.00 84.00 89 ALA A CA 1
ATOM 695 C C . ALA A 1 89 ? 16.244 -13.742 -20.164 1.00 84.00 89 ALA A C 1
ATOM 697 O O . ALA A 1 89 ? 16.214 -14.104 -18.988 1.00 84.00 89 ALA A O 1
ATOM 698 N N . SER A 1 90 ? 17.392 -13.512 -20.809 1.00 83.56 90 SER A N 1
ATOM 699 C CA . SER A 1 90 ? 18.719 -13.676 -20.208 1.00 83.56 90 SER A CA 1
ATOM 700 C C . SER A 1 90 ? 19.140 -12.527 -19.277 1.00 83.56 90 SER A C 1
ATOM 702 O O . SER A 1 90 ? 19.997 -12.721 -18.414 1.00 83.56 90 SER A O 1
ATOM 704 N N . VAL A 1 91 ? 18.538 -11.337 -19.413 1.00 84.56 91 VAL A N 1
ATOM 705 C CA . VAL A 1 91 ? 18.974 -10.114 -18.708 1.00 84.56 91 VAL A CA 1
ATOM 706 C C . VAL A 1 91 ? 17.919 -9.580 -17.745 1.00 84.56 91 VAL A C 1
ATOM 708 O O . VAL A 1 91 ? 18.264 -9.154 -16.643 1.00 84.56 91 VAL A O 1
ATOM 711 N N . VAL A 1 92 ? 16.635 -9.635 -18.108 1.00 83.38 92 VAL A N 1
ATOM 712 C CA . VAL A 1 92 ? 15.528 -9.104 -17.292 1.00 83.38 92 VAL A CA 1
ATOM 713 C C . VAL A 1 92 ? 15.529 -9.660 -15.858 1.00 83.38 92 VAL A C 1
ATOM 715 O O . VAL A 1 92 ? 15.443 -8.853 -14.930 1.00 83.38 92 VAL A O 1
ATOM 718 N N . PRO A 1 93 ? 15.722 -10.975 -15.619 1.00 82.00 93 PRO A N 1
ATOM 719 C CA . PRO A 1 93 ? 15.840 -11.506 -14.262 1.00 82.00 93 PRO A CA 1
ATOM 720 C C . PRO A 1 93 ? 16.970 -10.892 -13.430 1.00 82.00 93 PRO A C 1
ATOM 722 O O . PRO A 1 93 ? 16.766 -10.569 -12.261 1.00 82.00 93 PRO A O 1
ATOM 725 N N . LEU A 1 94 ? 18.143 -10.680 -14.034 1.00 81.69 94 LEU A N 1
ATOM 726 C CA . LEU A 1 94 ? 19.306 -10.089 -13.364 1.00 81.69 94 LEU A CA 1
ATOM 727 C C . LEU A 1 94 ? 19.054 -8.622 -12.995 1.00 81.69 94 LEU A C 1
ATOM 729 O O . LEU A 1 94 ? 19.453 -8.171 -11.918 1.00 81.69 94 LEU A O 1
ATOM 733 N N . LEU A 1 95 ? 18.367 -7.883 -13.870 1.00 83.38 95 LEU A N 1
ATOM 734 C CA . LEU A 1 95 ? 17.942 -6.508 -13.603 1.00 83.38 95 LEU A CA 1
ATOM 735 C C . LEU A 1 95 ? 16.933 -6.460 -12.455 1.00 83.38 95 LEU A C 1
ATOM 737 O O . LEU A 1 95 ? 17.126 -5.703 -11.504 1.00 83.38 95 LEU A O 1
ATOM 741 N N . GLY A 1 96 ? 15.915 -7.324 -12.492 1.00 78.94 96 GLY A N 1
ATOM 742 C CA . GLY A 1 96 ? 14.938 -7.461 -11.416 1.00 78.94 96 GLY A CA 1
ATOM 743 C C . GLY A 1 96 ? 15.596 -7.765 -10.071 1.00 78.94 96 GLY A C 1
ATOM 744 O O . GLY A 1 96 ? 15.343 -7.065 -9.093 1.00 78.94 96 GLY A O 1
ATOM 745 N N . PHE A 1 97 ? 16.518 -8.732 -10.028 1.00 80.25 97 PHE A N 1
ATOM 746 C CA . PHE A 1 97 ? 17.304 -9.032 -8.829 1.00 80.25 97 PHE A CA 1
ATOM 747 C C . PHE A 1 97 ? 18.068 -7.801 -8.322 1.00 80.25 97 PHE A C 1
ATOM 749 O O . PHE A 1 97 ? 17.994 -7.466 -7.139 1.00 80.25 97 PHE A O 1
ATOM 756 N N . ARG A 1 98 ? 18.765 -7.072 -9.205 1.00 81.56 98 ARG A N 1
ATOM 757 C CA . ARG A 1 98 ? 19.513 -5.860 -8.833 1.00 81.56 98 ARG A CA 1
ATOM 758 C C . ARG A 1 98 ? 18.608 -4.766 -8.260 1.00 81.56 98 ARG A C 1
ATOM 760 O O . ARG A 1 98 ? 19.018 -4.084 -7.324 1.00 81.56 98 ARG A O 1
ATOM 767 N N . HIS A 1 99 ? 17.411 -4.575 -8.802 1.00 79.75 99 HIS A N 1
ATOM 768 C CA . HIS A 1 99 ? 16.502 -3.512 -8.368 1.00 79.75 99 HIS A CA 1
ATOM 769 C C . HIS A 1 99 ? 15.564 -3.900 -7.229 1.00 79.75 99 HIS A C 1
ATOM 771 O O . HIS A 1 99 ? 14.980 -3.026 -6.585 1.00 79.75 99 HIS A O 1
ATOM 777 N N . ILE A 1 100 ? 15.428 -5.190 -6.951 1.00 79.12 100 ILE A N 1
ATOM 778 C CA . ILE A 1 100 ? 14.728 -5.662 -5.764 1.00 79.12 100 ILE A CA 1
ATOM 779 C C . ILE A 1 100 ? 15.711 -5.765 -4.603 1.00 79.12 100 ILE A C 1
ATOM 781 O O . ILE A 1 100 ? 15.421 -5.233 -3.540 1.00 79.12 100 ILE A O 1
ATOM 785 N N . SER A 1 101 ? 16.888 -6.357 -4.794 1.00 75.12 101 SER A N 1
ATOM 786 C CA . SER A 1 101 ? 17.819 -6.722 -3.712 1.00 75.12 101 SER A CA 1
ATOM 787 C C . SER A 1 101 ? 19.095 -5.872 -3.635 1.00 75.12 101 SER A C 1
ATOM 789 O O . SER A 1 101 ? 19.885 -6.033 -2.706 1.00 75.12 101 SER A O 1
ATOM 791 N N . GLY A 1 102 ? 19.317 -4.957 -4.583 1.00 68.69 102 GLY A N 1
ATOM 792 C CA . GLY A 1 102 ? 20.510 -4.105 -4.643 1.00 68.69 102 GLY A CA 1
ATOM 793 C C . GLY A 1 102 ? 20.366 -2.712 -4.013 1.00 68.69 102 GLY A C 1
ATOM 794 O O . GLY A 1 102 ? 19.376 -2.369 -3.374 1.00 68.69 102 GLY A O 1
ATOM 795 N N . ILE A 1 103 ? 21.408 -1.893 -4.206 1.00 58.34 103 ILE A N 1
ATOM 796 C CA . ILE A 1 103 ? 21.647 -0.621 -3.490 1.00 58.34 103 ILE A CA 1
ATOM 797 C C . ILE A 1 103 ? 20.753 0.534 -3.994 1.00 58.34 103 ILE A C 1
ATOM 799 O O . ILE A 1 103 ? 20.504 1.485 -3.255 1.00 58.34 103 ILE A O 1
ATOM 803 N N . THR A 1 104 ? 20.224 0.437 -5.220 1.00 66.19 104 THR A N 1
ATOM 804 C CA . THR A 1 104 ? 19.278 1.412 -5.793 1.00 66.19 104 THR A CA 1
ATOM 805 C C . THR A 1 104 ? 17.964 0.707 -6.130 1.00 66.19 104 THR A C 1
ATOM 807 O O . THR A 1 104 ? 17.749 0.328 -7.289 1.00 66.19 104 THR A O 1
ATOM 810 N N . PRO A 1 105 ? 17.109 0.464 -5.123 1.00 74.12 105 PRO A N 1
ATOM 811 C CA . PRO A 1 105 ? 15.893 -0.298 -5.327 1.00 74.12 105 PRO A CA 1
ATOM 812 C C . PRO A 1 105 ? 14.897 0.458 -6.213 1.00 74.12 105 PRO A C 1
ATOM 814 O O . PRO A 1 105 ? 14.830 1.690 -6.180 1.00 74.12 105 PRO A O 1
ATOM 817 N N . TRP A 1 106 ? 14.115 -0.282 -7.000 1.00 81.75 106 TRP A N 1
ATOM 818 C CA . TRP A 1 106 ? 12.877 0.250 -7.574 1.00 81.75 106 TRP A CA 1
ATOM 819 C C . TRP A 1 106 ? 11.911 0.686 -6.468 1.00 81.75 106 TRP A C 1
ATOM 821 O O . TRP A 1 106 ? 12.025 0.254 -5.318 1.00 81.75 106 TRP A O 1
ATOM 831 N N . ASP A 1 107 ? 10.946 1.534 -6.825 1.00 85.69 107 ASP A N 1
ATOM 832 C CA . ASP A 1 107 ? 9.852 1.861 -5.914 1.00 85.69 107 ASP A CA 1
ATOM 833 C C . ASP A 1 107 ? 9.115 0.573 -5.482 1.00 85.69 107 ASP A C 1
ATOM 835 O O . ASP A 1 107 ? 8.950 -0.329 -6.311 1.00 85.69 107 ASP A O 1
ATOM 839 N N . PRO A 1 108 ? 8.654 0.447 -4.221 1.00 90.44 108 PRO A N 1
ATOM 840 C CA . PRO A 1 108 ? 7.972 -0.756 -3.749 1.00 90.44 108 PRO A CA 1
ATOM 841 C C . PRO A 1 108 ? 6.810 -1.226 -4.637 1.00 90.44 108 PRO A C 1
ATOM 843 O O . PRO A 1 108 ? 6.636 -2.432 -4.808 1.00 90.44 108 PRO A O 1
ATOM 846 N N . TYR A 1 109 ? 6.043 -0.307 -5.239 1.00 93.31 109 TYR A N 1
ATOM 847 C CA . TYR A 1 109 ? 4.974 -0.676 -6.170 1.00 93.31 109 TYR A CA 1
ATOM 848 C C . TYR A 1 109 ? 5.526 -1.309 -7.453 1.00 93.31 109 TYR A C 1
ATOM 850 O O . TYR A 1 109 ? 4.997 -2.307 -7.935 1.00 93.31 109 TYR A O 1
ATOM 858 N N . GLN A 1 110 ? 6.615 -0.756 -7.995 1.00 87.31 110 GLN A N 1
ATOM 859 C CA . GLN A 1 110 ? 7.282 -1.280 -9.192 1.00 87.31 110 GLN A CA 1
ATOM 860 C C . GLN A 1 110 ? 7.896 -2.659 -8.931 1.00 87.31 110 GLN A C 1
ATOM 862 O O . GLN A 1 110 ? 7.782 -3.552 -9.766 1.00 87.31 110 GLN A O 1
ATOM 867 N N . GLN A 1 111 ? 8.502 -2.859 -7.757 1.00 91.62 111 GLN A N 1
ATOM 868 C CA . GLN A 1 111 ? 9.001 -4.172 -7.346 1.00 91.62 111 GLN A CA 1
ATOM 869 C C . GLN A 1 111 ? 7.867 -5.204 -7.276 1.00 91.62 111 GLN A C 1
ATOM 871 O O . GLN A 1 111 ? 8.006 -6.309 -7.797 1.00 91.62 111 GLN A O 1
ATOM 876 N N . ALA A 1 112 ? 6.734 -4.837 -6.672 1.00 95.81 112 ALA A N 1
ATOM 877 C CA . ALA A 1 112 ? 5.578 -5.718 -6.557 1.00 95.81 112 ALA A CA 1
ATOM 878 C C . ALA A 1 112 ? 4.943 -6.029 -7.926 1.00 95.81 112 ALA A C 1
ATOM 880 O O . ALA A 1 112 ? 4.590 -7.176 -8.185 1.00 95.81 112 AL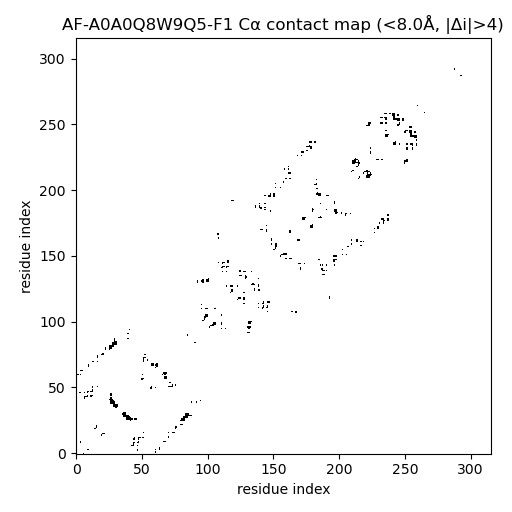A A O 1
ATOM 881 N N . GLY A 1 113 ? 4.894 -5.049 -8.836 1.00 94.25 113 GLY A N 1
ATOM 882 C CA . GLY A 1 113 ? 4.444 -5.260 -10.214 1.00 94.25 113 GLY A CA 1
ATOM 883 C C . GLY A 1 113 ? 5.383 -6.146 -11.032 1.00 94.25 113 GLY A C 1
ATOM 884 O O . GLY A 1 113 ? 4.924 -6.970 -11.817 1.00 94.25 113 GLY A O 1
ATOM 885 N N . TYR A 1 114 ? 6.697 -6.049 -10.815 1.00 91.25 114 TYR A N 1
ATOM 886 C CA . TYR A 1 114 ? 7.652 -6.970 -11.431 1.00 91.25 114 TYR A CA 1
ATOM 887 C C . TYR A 1 114 ? 7.466 -8.409 -10.935 1.00 91.25 114 TYR A C 1
ATOM 889 O O . TYR A 1 114 ? 7.511 -9.339 -11.739 1.00 91.25 114 TYR A O 1
ATOM 897 N N . ILE A 1 115 ? 7.224 -8.591 -9.631 1.00 95.56 115 ILE A N 1
ATOM 898 C CA . ILE A 1 115 ? 6.873 -9.893 -9.047 1.00 95.56 115 ILE A CA 1
ATOM 899 C C . ILE A 1 115 ? 5.602 -10.441 -9.704 1.00 95.56 115 ILE A C 1
ATOM 901 O O . ILE A 1 115 ? 5.614 -11.585 -10.147 1.00 95.56 115 ILE A O 1
ATOM 905 N N . ALA A 1 116 ? 4.541 -9.635 -9.806 1.00 97.00 116 ALA A N 1
ATOM 906 C CA . ALA A 1 116 ? 3.289 -10.053 -10.434 1.00 97.00 116 ALA A CA 1
ATOM 907 C C . ALA A 1 116 ? 3.483 -10.466 -11.896 1.00 97.00 116 ALA A C 1
ATOM 909 O O . ALA A 1 116 ? 3.093 -11.566 -12.263 1.00 97.00 116 ALA A O 1
ATOM 910 N N . ARG A 1 117 ? 4.226 -9.678 -12.683 1.00 93.50 117 ARG A N 1
ATOM 911 C CA . ARG A 1 117 ? 4.559 -10.019 -14.074 1.00 93.50 117 ARG A CA 1
ATOM 912 C C . ARG A 1 117 ? 5.255 -11.378 -14.201 1.00 93.50 117 ARG A C 1
ATOM 914 O O . ARG A 1 117 ? 4.932 -12.144 -15.097 1.00 93.50 117 ARG A O 1
ATOM 921 N N . LEU A 1 118 ? 6.210 -11.692 -13.321 1.00 92.38 118 LEU A N 1
ATOM 922 C CA . LEU A 1 118 ? 6.884 -12.998 -13.345 1.00 92.38 118 LEU A CA 1
ATOM 923 C C . LEU A 1 118 ? 5.920 -14.153 -13.039 1.00 92.38 118 LEU A C 1
ATOM 925 O O . LEU A 1 118 ? 6.072 -15.239 -13.595 1.00 92.38 118 LEU A O 1
ATOM 929 N N . VAL A 1 119 ? 4.945 -13.922 -12.159 1.00 96.44 119 VAL A N 1
ATOM 930 C CA . VAL A 1 119 ? 3.894 -14.897 -11.849 1.00 96.44 119 VAL A CA 1
ATOM 931 C C . VAL A 1 119 ? 2.931 -15.057 -13.029 1.00 96.44 119 VAL A C 1
ATOM 933 O O . VAL A 1 119 ? 2.626 -16.189 -13.394 1.00 96.44 119 VAL A O 1
ATOM 936 N N . ASP A 1 120 ? 2.539 -13.960 -13.683 1.00 93.31 120 ASP A N 1
ATOM 937 C CA . ASP A 1 120 ? 1.703 -13.965 -14.894 1.00 93.31 120 ASP A CA 1
ATOM 938 C C . ASP A 1 120 ? 2.386 -14.695 -16.067 1.00 93.31 120 ASP A C 1
ATOM 940 O O . ASP A 1 120 ? 1.730 -15.325 -16.894 1.00 93.31 120 ASP A O 1
ATOM 944 N N . GLU A 1 121 ? 3.722 -14.673 -16.114 1.00 91.69 121 GLU A N 1
ATOM 945 C CA . GLU A 1 121 ? 4.552 -15.463 -17.038 1.00 91.69 121 GLU A CA 1
ATOM 946 C C . GLU A 1 121 ? 4.607 -16.964 -16.687 1.00 91.69 121 GLU A C 1
ATOM 948 O O . GLU A 1 121 ? 5.308 -17.737 -17.344 1.00 91.69 121 GLU A O 1
ATOM 953 N N . GLY A 1 122 ? 3.868 -17.398 -15.664 1.00 93.44 122 GLY A N 1
ATOM 954 C CA . GLY A 1 122 ? 3.724 -18.793 -15.257 1.00 93.44 122 GLY A CA 1
ATOM 955 C C . GLY A 1 122 ? 4.749 -19.267 -14.229 1.00 93.44 122 GLY A C 1
ATOM 956 O O . GLY A 1 122 ? 4.821 -20.469 -13.962 1.00 93.44 122 GLY A O 1
ATOM 957 N N . ARG A 1 123 ? 5.553 -18.371 -13.638 1.00 94.62 123 ARG A N 1
ATOM 958 C CA . ARG A 1 123 ? 6.528 -18.769 -12.610 1.00 94.62 123 ARG A CA 1
ATOM 959 C C . ARG A 1 123 ? 5.851 -18.906 -11.246 1.00 94.62 123 ARG A C 1
ATOM 961 O O . ARG A 1 123 ? 5.193 -17.971 -10.785 1.00 94.62 123 ARG A O 1
ATOM 968 N N . PRO A 1 124 ? 6.046 -20.021 -10.525 1.00 96.44 124 PRO A N 1
ATOM 969 C CA . PRO A 1 124 ? 5.516 -20.158 -9.179 1.00 96.44 124 PRO A CA 1
ATOM 970 C C . PRO A 1 124 ? 6.199 -19.168 -8.225 1.00 96.44 124 PRO A C 1
ATOM 972 O O . PRO A 1 124 ? 7.404 -18.937 -8.299 1.00 96.44 124 PRO A O 1
ATOM 975 N N . LEU A 1 125 ? 5.451 -18.645 -7.247 1.00 96.56 125 LEU A N 1
ATOM 976 C CA . LEU A 1 125 ? 5.945 -17.662 -6.263 1.00 96.56 125 LEU A CA 1
ATOM 977 C C . LEU A 1 125 ? 7.227 -18.090 -5.521 1.00 96.56 125 LEU A C 1
ATOM 979 O O . LEU A 1 125 ? 7.994 -17.236 -5.086 1.00 96.56 125 LEU A O 1
ATOM 983 N N . VAL A 1 126 ? 7.459 -19.399 -5.371 1.00 96.81 126 VAL A N 1
ATOM 984 C CA . VAL A 1 126 ? 8.694 -19.954 -4.787 1.00 96.81 126 VAL A CA 1
ATOM 985 C C . VAL A 1 126 ? 9.901 -19.667 -5.676 1.00 96.81 126 VAL A C 1
ATOM 987 O O . VAL A 1 126 ? 10.893 -19.132 -5.195 1.00 96.81 126 VAL A O 1
ATOM 990 N N . GLU A 1 127 ? 9.786 -19.948 -6.973 1.00 95.56 127 GLU A N 1
ATOM 991 C CA . GLU A 1 127 ? 10.834 -19.658 -7.953 1.00 95.56 127 GLU A CA 1
ATOM 992 C C . GLU A 1 127 ? 11.060 -18.148 -8.075 1.00 95.56 127 GLU A C 1
ATOM 994 O O . GLU A 1 127 ? 12.198 -17.689 -8.120 1.00 95.56 127 GLU A O 1
ATOM 999 N N . VAL A 1 128 ? 9.985 -17.351 -8.057 1.00 94.00 128 VAL A N 1
ATOM 1000 C CA . VAL A 1 128 ? 10.096 -15.886 -8.084 1.00 94.00 128 VAL A CA 1
ATOM 1001 C C . VAL A 1 128 ? 10.885 -15.369 -6.880 1.00 94.00 128 VAL A C 1
ATOM 1003 O O . VAL A 1 128 ? 11.731 -14.495 -7.051 1.00 94.00 128 VAL A O 1
ATOM 1006 N N . ALA A 1 129 ? 10.660 -15.918 -5.683 1.00 93.56 129 ALA A N 1
ATOM 1007 C CA . ALA A 1 129 ? 11.395 -15.540 -4.476 1.00 93.56 129 ALA A CA 1
ATOM 1008 C C . ALA A 1 129 ? 12.900 -15.817 -4.577 1.00 93.56 129 ALA A C 1
ATOM 1010 O O . ALA A 1 129 ? 13.706 -14.943 -4.246 1.00 93.56 129 ALA A O 1
ATOM 1011 N N . GLU A 1 130 ? 13.273 -16.981 -5.111 1.00 90.56 130 GLU A N 1
ATOM 1012 C CA . GLU A 1 130 ? 14.668 -17.321 -5.406 1.00 90.56 130 GLU A CA 1
ATOM 1013 C C . GLU A 1 130 ? 15.268 -16.360 -6.441 1.00 90.56 130 GLU A C 1
ATOM 1015 O O . GLU A 1 130 ? 16.353 -15.817 -6.228 1.00 90.56 130 GLU A O 1
ATOM 1020 N N . LEU A 1 131 ? 14.531 -16.086 -7.522 1.00 87.44 131 LEU A N 1
ATOM 1021 C CA . LEU A 1 131 ? 14.978 -15.239 -8.627 1.00 87.44 131 LEU A CA 1
ATOM 1022 C C . LEU A 1 131 ? 15.269 -13.801 -8.194 1.00 87.44 131 LEU A C 1
ATOM 1024 O O . LEU A 1 131 ? 16.229 -13.196 -8.666 1.00 87.44 131 LEU A O 1
ATOM 1028 N N . VAL A 1 132 ? 14.435 -13.241 -7.316 1.00 86.94 132 VAL A N 1
ATOM 1029 C CA . VAL A 1 132 ? 14.589 -11.860 -6.837 1.00 86.94 132 VAL A CA 1
ATOM 1030 C C . VAL A 1 132 ? 15.432 -11.766 -5.563 1.00 86.94 132 VAL A C 1
ATOM 1032 O O . VAL A 1 132 ? 15.764 -10.659 -5.143 1.00 86.94 132 VAL A O 1
ATOM 1035 N N . GLY A 1 133 ? 15.813 -12.897 -4.961 1.00 87.75 133 GLY A N 1
ATOM 1036 C CA . GLY A 1 133 ? 16.636 -12.952 -3.752 1.00 87.75 133 GLY A CA 1
ATOM 1037 C C . GLY A 1 133 ? 15.925 -12.452 -2.496 1.00 87.75 133 GLY A C 1
ATOM 1038 O O . GLY A 1 133 ? 16.533 -11.744 -1.694 1.00 87.75 133 GLY A O 1
ATOM 1039 N N . ARG A 1 134 ? 14.635 -12.769 -2.338 1.00 90.75 134 ARG A N 1
ATOM 1040 C CA . ARG A 1 134 ? 13.799 -12.331 -1.207 1.00 90.75 134 ARG A CA 1
ATOM 1041 C C . ARG A 1 134 ? 13.141 -13.516 -0.516 1.00 90.75 134 ARG A C 1
ATOM 1043 O O . ARG A 1 134 ? 12.966 -14.579 -1.101 1.00 90.75 134 ARG A O 1
ATOM 1050 N N . GLU A 1 135 ? 12.726 -13.312 0.729 1.00 95.31 135 GLU A N 1
ATOM 1051 C CA . GLU A 1 135 ? 11.972 -14.327 1.460 1.00 95.31 135 GLU A CA 1
ATOM 1052 C C . GLU A 1 135 ? 10.612 -14.576 0.799 1.00 95.31 135 GLU A C 1
ATOM 1054 O O . GLU A 1 135 ? 9.887 -13.640 0.452 1.00 95.31 135 GLU A O 1
ATOM 1059 N N . LEU A 1 136 ? 10.206 -15.844 0.696 1.00 97.00 136 LEU A N 1
ATOM 1060 C CA . LEU A 1 136 ? 8.932 -16.225 0.074 1.00 97.00 136 LEU A CA 1
ATOM 1061 C C . LEU A 1 136 ? 7.729 -15.509 0.707 1.00 97.00 136 LEU A C 1
ATOM 1063 O O . LEU A 1 136 ? 6.773 -15.151 0.021 1.00 97.00 136 LEU A O 1
ATOM 1067 N N . THR A 1 137 ? 7.768 -15.285 2.022 1.00 96.62 137 THR A N 1
ATOM 1068 C CA . THR A 1 137 ? 6.699 -14.572 2.738 1.00 96.62 137 THR A CA 1
ATOM 1069 C C . THR A 1 137 ? 6.594 -13.109 2.299 1.00 96.62 137 THR A C 1
ATOM 1071 O O . THR A 1 137 ? 5.483 -12.592 2.182 1.00 96.62 137 THR A O 1
ATOM 1074 N N . GLU A 1 138 ? 7.728 -12.454 2.033 1.00 96.00 138 GLU A N 1
ATOM 1075 C CA . GLU A 1 138 ? 7.788 -11.074 1.537 1.00 96.00 138 GLU A CA 1
ATOM 1076 C C . GLU A 1 138 ? 7.244 -11.000 0.107 1.00 96.00 138 GLU A C 1
ATOM 1078 O O . GLU A 1 138 ? 6.331 -10.220 -0.159 1.00 96.00 138 GLU A O 1
ATOM 1083 N N . VAL A 1 139 ? 7.702 -11.892 -0.778 1.00 97.12 139 VAL A N 1
ATOM 1084 C CA . VAL A 1 139 ? 7.236 -11.964 -2.175 1.00 97.12 139 VAL A CA 1
ATOM 1085 C C . VAL A 1 139 ? 5.736 -12.218 -2.259 1.00 97.12 139 VAL A C 1
ATOM 1087 O O . VAL A 1 139 ? 5.035 -11.529 -2.996 1.00 97.12 139 VAL A O 1
ATOM 1090 N N . ARG A 1 140 ? 5.207 -13.140 -1.449 1.00 98.25 140 ARG A N 1
ATOM 1091 C CA . ARG A 1 140 ? 3.762 -13.392 -1.358 1.00 98.25 140 ARG A CA 1
ATOM 1092 C C . ARG A 1 140 ? 2.974 -12.172 -0.888 1.00 98.25 140 ARG A C 1
ATOM 1094 O O . ARG A 1 140 ? 1.866 -11.948 -1.366 1.00 98.25 140 ARG A O 1
ATOM 1101 N N . ALA A 1 141 ? 3.512 -11.401 0.058 1.00 98.25 141 ALA A N 1
ATOM 1102 C CA . ALA A 1 141 ? 2.853 -10.195 0.548 1.00 98.25 141 ALA A CA 1
ATOM 1103 C C . ALA A 1 141 ? 2.840 -9.098 -0.524 1.00 98.25 141 ALA A C 1
ATOM 1105 O O . ALA A 1 141 ? 1.790 -8.511 -0.764 1.00 98.25 141 ALA A O 1
ATOM 1106 N N . MET A 1 142 ? 3.970 -8.871 -1.200 1.00 97.69 142 MET A N 1
ATOM 1107 C CA . MET A 1 142 ? 4.072 -7.905 -2.298 1.00 97.69 142 MET A CA 1
ATOM 1108 C C . MET A 1 142 ? 3.149 -8.272 -3.458 1.00 97.69 142 MET A C 1
ATOM 1110 O O . MET A 1 142 ? 2.397 -7.417 -3.914 1.00 97.69 142 MET A O 1
ATOM 1114 N N . TYR A 1 143 ? 3.162 -9.542 -3.876 1.00 98.56 143 TYR A N 1
ATOM 1115 C CA . TYR A 1 143 ? 2.275 -10.055 -4.918 1.00 98.56 143 TYR A CA 1
ATOM 1116 C C . TYR A 1 143 ? 0.806 -9.816 -4.563 1.00 98.56 143 TYR A C 1
ATOM 1118 O O . TYR A 1 143 ? 0.102 -9.133 -5.297 1.00 98.56 143 TYR A O 1
ATOM 1126 N N . ARG A 1 144 ? 0.361 -10.280 -3.384 1.00 98.50 144 ARG A N 1
ATOM 1127 C CA . ARG A 1 144 ? -1.014 -10.070 -2.914 1.00 98.50 144 ARG A CA 1
ATOM 1128 C C . ARG A 1 144 ? -1.398 -8.590 -2.929 1.00 98.50 144 ARG A C 1
ATOM 1130 O O . ARG A 1 144 ? -2.482 -8.245 -3.378 1.00 98.50 144 ARG A O 1
ATOM 1137 N N . ASP A 1 145 ? -0.544 -7.720 -2.401 1.00 98.69 145 ASP A N 1
ATOM 1138 C CA . ASP A 1 145 ? -0.878 -6.302 -2.253 1.00 98.69 145 ASP A CA 1
ATOM 1139 C C . ASP A 1 145 ? -0.947 -5.586 -3.603 1.00 98.69 145 ASP A C 1
ATOM 1141 O O . ASP A 1 145 ? -1.799 -4.715 -3.789 1.00 98.69 145 ASP A O 1
ATOM 1145 N N . PHE A 1 146 ? -0.095 -5.976 -4.554 1.00 98.62 146 PHE A N 1
ATOM 1146 C CA . PHE A 1 146 ? -0.190 -5.515 -5.934 1.00 98.62 146 PHE A CA 1
ATOM 1147 C C . PHE A 1 146 ? -1.495 -5.984 -6.577 1.00 98.62 146 PHE A C 1
ATOM 1149 O O . PHE A 1 146 ? -2.246 -5.155 -7.082 1.00 98.62 146 PHE A O 1
ATOM 1156 N N . GLU A 1 147 ? -1.816 -7.273 -6.466 1.00 98.69 147 GLU A N 1
ATOM 1157 C CA . GLU A 1 147 ? -3.034 -7.865 -7.026 1.00 98.69 147 GLU A CA 1
ATOM 1158 C C . GLU A 1 147 ? -4.315 -7.262 -6.441 1.00 98.69 147 GLU A C 1
ATOM 1160 O O . GLU A 1 147 ? -5.276 -7.023 -7.168 1.00 98.69 147 GLU A O 1
ATOM 1165 N N . ILE A 1 148 ? -4.327 -6.914 -5.150 1.00 98.75 148 ILE A N 1
ATOM 1166 C CA . ILE A 1 148 ? -5.457 -6.205 -4.533 1.00 98.75 148 ILE A CA 1
ATOM 1167 C C . ILE A 1 148 ? -5.651 -4.822 -5.170 1.00 98.75 148 ILE A C 1
ATOM 1169 O O . ILE A 1 148 ? -6.784 -4.422 -5.447 1.00 98.75 148 ILE A O 1
ATOM 1173 N N . LEU A 1 149 ? -4.571 -4.065 -5.393 1.00 98.62 149 LEU A N 1
ATOM 1174 C CA . LEU A 1 149 ? -4.672 -2.756 -6.043 1.00 98.62 149 LEU A CA 1
ATOM 1175 C C . LEU A 1 149 ? -5.025 -2.885 -7.527 1.00 98.62 149 LEU A C 1
ATOM 1177 O O . LEU A 1 149 ? -5.839 -2.098 -8.014 1.00 98.62 149 LEU A O 1
ATOM 1181 N N . ARG A 1 150 ? -4.472 -3.885 -8.221 1.00 98.38 150 ARG A N 1
ATOM 1182 C CA . ARG A 1 150 ? -4.794 -4.201 -9.615 1.00 98.38 150 ARG A CA 1
ATOM 1183 C C . ARG A 1 150 ? -6.280 -4.521 -9.762 1.00 98.38 150 ARG A C 1
ATOM 1185 O O . ARG A 1 150 ? -6.960 -3.847 -10.528 1.00 98.38 150 ARG A O 1
ATOM 1192 N N . GLN A 1 151 ? -6.819 -5.408 -8.925 1.00 98.56 151 GLN A N 1
ATOM 1193 C CA . GLN A 1 151 ? -8.251 -5.714 -8.875 1.00 98.56 151 GLN A CA 1
ATOM 1194 C C . GLN A 1 151 ? -9.098 -4.475 -8.561 1.00 98.56 151 GLN A C 1
ATOM 1196 O O . GLN A 1 151 ? -10.112 -4.216 -9.209 1.00 98.56 151 GLN A O 1
ATOM 1201 N N . ALA A 1 152 ? -8.697 -3.680 -7.564 1.00 98.50 152 ALA A N 1
ATOM 1202 C CA . ALA A 1 152 ? -9.425 -2.470 -7.200 1.00 98.50 152 ALA A CA 1
ATOM 1203 C C . ALA A 1 152 ? -9.518 -1.480 -8.372 1.00 98.50 152 ALA A C 1
ATOM 1205 O O . ALA A 1 152 ? -10.540 -0.810 -8.530 1.00 98.50 152 ALA A O 1
ATOM 1206 N N . HIS A 1 153 ? -8.475 -1.394 -9.196 1.00 97.75 153 HIS A N 1
ATOM 1207 C CA . HIS A 1 153 ? -8.471 -0.564 -10.391 1.00 97.75 153 HIS A CA 1
ATOM 1208 C C . HIS A 1 153 ? -9.291 -1.174 -11.535 1.00 97.75 153 HIS A C 1
ATOM 1210 O O . HIS A 1 153 ? -10.183 -0.506 -12.056 1.00 97.75 153 HIS A O 1
ATOM 1216 N N . GLU A 1 154 ? -9.001 -2.421 -11.903 1.00 97.69 154 GLU A N 1
ATOM 1217 C CA . GLU A 1 154 ? -9.511 -3.076 -13.113 1.00 97.69 154 GLU A CA 1
ATOM 1218 C C . GLU A 1 154 ? -10.956 -3.560 -12.949 1.00 97.69 154 GLU A C 1
ATOM 1220 O O . GLU A 1 154 ? -11.813 -3.226 -13.765 1.00 97.69 154 GLU A O 1
ATOM 1225 N N . GLU A 1 155 ? -11.259 -4.270 -11.861 1.00 97.69 155 GLU A N 1
ATOM 1226 C CA . GLU A 1 155 ? -12.587 -4.852 -11.623 1.00 97.69 155 GLU A CA 1
ATOM 1227 C C . GLU A 1 155 ? -13.527 -3.870 -10.926 1.00 97.69 155 GLU A C 1
ATOM 1229 O O . GLU A 1 155 ? -14.713 -3.759 -11.243 1.00 97.69 155 GLU A O 1
ATOM 1234 N N . PHE A 1 156 ? -13.013 -3.131 -9.940 1.00 98.06 156 PHE A N 1
ATOM 1235 C CA . PHE A 1 156 ? -13.856 -2.245 -9.140 1.00 98.06 156 PHE A CA 1
ATOM 1236 C C . PHE A 1 156 ? -13.911 -0.812 -9.671 1.00 98.06 156 PHE A C 1
ATOM 1238 O O . PHE A 1 156 ? -14.799 -0.059 -9.251 1.00 98.06 156 PHE A O 1
ATOM 1245 N N . GLY A 1 157 ? -13.028 -0.415 -10.590 1.00 97.31 157 GLY A N 1
ATOM 1246 C CA . GLY A 1 157 ? -12.982 0.949 -11.125 1.00 97.31 157 GLY A CA 1
ATOM 1247 C C . GLY A 1 157 ? -12.660 2.005 -10.061 1.00 97.31 157 GLY A C 1
ATOM 1248 O O . GLY A 1 157 ? -13.138 3.138 -10.145 1.00 97.31 157 GLY A O 1
ATOM 1249 N N . LEU A 1 158 ? -11.918 1.634 -9.013 1.00 97.00 158 LEU A N 1
ATOM 1250 C CA . LEU A 1 158 ? -11.511 2.537 -7.939 1.00 97.00 158 LEU A CA 1
ATOM 1251 C C . LEU A 1 158 ? -10.244 3.307 -8.332 1.00 97.00 158 LEU A C 1
ATOM 1253 O O . LEU A 1 158 ? -9.368 2.815 -9.047 1.00 97.00 158 LEU A O 1
ATOM 1257 N N . ASN A 1 159 ? -10.124 4.535 -7.827 1.00 94.81 159 ASN A N 1
ATOM 1258 C CA . ASN A 1 159 ? -8.898 5.311 -7.973 1.00 94.81 159 ASN A CA 1
ATOM 1259 C C . ASN A 1 159 ? -7.856 4.839 -6.948 1.00 94.81 159 ASN A C 1
ATOM 1261 O O . ASN A 1 159 ? -8.010 5.071 -5.749 1.00 94.81 159 ASN A O 1
ATOM 1265 N N . ILE A 1 160 ? -6.782 4.221 -7.440 1.00 96.00 160 ILE A N 1
ATOM 1266 C CA . ILE A 1 160 ? -5.684 3.697 -6.620 1.00 96.00 160 ILE A CA 1
ATOM 1267 C C . ILE A 1 160 ? -4.437 4.589 -6.608 1.00 96.00 160 ILE A C 1
ATOM 1269 O O . ILE A 1 160 ? -3.460 4.221 -5.965 1.00 96.00 160 ILE A O 1
ATOM 1273 N N . ALA A 1 161 ? -4.431 5.743 -7.289 1.00 92.19 161 ALA A N 1
ATOM 1274 C CA . ALA A 1 161 ? -3.214 6.531 -7.531 1.00 92.19 161 ALA A CA 1
ATOM 1275 C C . ALA A 1 161 ? -2.430 6.820 -6.240 1.00 92.19 161 ALA A C 1
ATOM 1277 O O . ALA A 1 161 ? -1.250 6.513 -6.133 1.00 92.19 161 ALA A O 1
ATOM 1278 N N . ARG A 1 162 ? -3.118 7.284 -5.190 1.00 93.56 162 ARG A N 1
ATOM 1279 C CA . ARG A 1 162 ? -2.472 7.563 -3.899 1.00 93.56 162 ARG A CA 1
ATOM 1280 C C . ARG A 1 162 ? -1.978 6.309 -3.178 1.00 93.56 162 ARG A C 1
ATOM 1282 O O . ARG A 1 162 ? -0.984 6.393 -2.461 1.00 93.56 162 ARG A O 1
ATOM 1289 N N . ALA A 1 163 ? -2.677 5.182 -3.326 1.00 96.12 163 ALA A N 1
ATOM 1290 C CA . ALA A 1 163 ? -2.268 3.907 -2.741 1.00 96.12 163 ALA A CA 1
ATOM 1291 C C . ALA A 1 163 ? -1.032 3.348 -3.450 1.00 96.12 163 ALA A C 1
ATOM 1293 O O . ALA A 1 163 ? -0.124 2.869 -2.779 1.00 96.12 163 ALA A O 1
ATOM 1294 N N . ARG A 1 164 ? -0.970 3.491 -4.779 1.00 94.31 164 ARG A N 1
ATOM 1295 C CA . ARG A 1 164 ? 0.210 3.216 -5.603 1.00 94.31 164 ARG A CA 1
ATOM 1296 C C . ARG A 1 164 ? 1.401 4.072 -5.161 1.00 94.31 164 ARG A C 1
ATOM 1298 O O . ARG A 1 164 ? 2.431 3.514 -4.806 1.00 94.31 164 ARG A O 1
ATOM 1305 N N . ASP A 1 165 ? 1.237 5.393 -5.078 1.00 90.62 165 ASP A N 1
ATOM 1306 C CA . ASP A 1 165 ? 2.314 6.320 -4.681 1.00 90.62 165 ASP A CA 1
ATOM 1307 C C . ASP A 1 165 ? 2.804 6.099 -3.240 1.00 90.62 165 ASP A C 1
ATOM 1309 O O . ASP A 1 165 ? 3.894 6.518 -2.860 1.00 90.62 165 ASP A O 1
ATOM 1313 N N . ASN A 1 166 ? 1.972 5.479 -2.399 1.00 93.62 166 ASN A N 1
ATOM 1314 C CA . ASN A 1 166 ? 2.266 5.196 -0.997 1.00 93.62 166 ASN A CA 1
ATOM 1315 C C . ASN A 1 166 ? 2.180 3.690 -0.719 1.00 93.62 166 ASN A C 1
ATOM 1317 O O . ASN A 1 166 ? 1.705 3.281 0.346 1.00 93.62 166 ASN A O 1
ATOM 1321 N N . PHE A 1 167 ? 2.644 2.860 -1.660 1.00 96.38 167 PHE A N 1
ATOM 1322 C CA . PHE A 1 167 ? 2.480 1.406 -1.595 1.00 96.38 167 PHE A CA 1
ATOM 1323 C C . PHE A 1 167 ? 3.050 0.792 -0.316 1.00 96.38 167 PHE A C 1
ATOM 1325 O O . PHE A 1 167 ? 2.439 -0.105 0.251 1.00 96.38 167 PHE A O 1
ATOM 1332 N N . GLY A 1 168 ? 4.146 1.329 0.230 1.00 95.25 168 GLY A N 1
ATOM 1333 C CA . GLY A 1 168 ? 4.674 0.884 1.526 1.00 95.25 168 GLY A CA 1
ATOM 1334 C C . GLY A 1 168 ? 3.679 1.044 2.690 1.00 95.25 168 GLY A C 1
ATOM 1335 O O . GLY A 1 168 ? 3.624 0.197 3.580 1.00 95.25 168 GLY A O 1
ATOM 1336 N N . VAL A 1 169 ? 2.839 2.087 2.678 1.00 96.62 169 VAL A N 1
ATOM 1337 C CA . VAL A 1 169 ? 1.763 2.272 3.671 1.00 96.62 169 VAL A CA 1
ATOM 1338 C C . VAL A 1 169 ? 0.642 1.262 3.436 1.00 96.62 169 VAL A C 1
ATOM 1340 O O . VAL A 1 169 ? 0.116 0.708 4.402 1.00 96.62 169 VAL A O 1
ATOM 1343 N N . PHE A 1 170 ? 0.296 0.996 2.173 1.00 98.25 170 PHE A N 1
ATOM 1344 C CA . PHE A 1 170 ? -0.692 -0.024 1.823 1.00 98.25 170 PHE A CA 1
ATOM 1345 C C . PHE A 1 170 ? -0.229 -1.419 2.261 1.00 98.25 170 PHE A C 1
ATOM 1347 O O . PHE A 1 170 ? -0.953 -2.109 2.976 1.00 98.25 170 PHE A O 1
ATOM 1354 N N . ASN A 1 171 ? 1.013 -1.783 1.946 1.00 97.19 171 ASN A N 1
ATOM 1355 C CA . ASN A 1 171 ? 1.635 -3.036 2.353 1.00 97.19 171 ASN A CA 1
ATOM 1356 C C . ASN A 1 171 ? 1.686 -3.181 3.882 1.00 97.19 171 ASN A C 1
ATOM 1358 O O . ASN A 1 171 ? 1.283 -4.207 4.434 1.00 97.19 171 ASN A O 1
ATOM 1362 N N . ALA A 1 172 ? 2.059 -2.116 4.602 1.00 97.19 172 ALA A N 1
ATOM 1363 C CA . ALA A 1 172 ? 2.019 -2.110 6.062 1.00 97.19 172 ALA A CA 1
ATOM 1364 C C . ALA A 1 172 ? 0.594 -2.300 6.618 1.00 97.19 172 ALA A C 1
ATOM 1366 O O . ALA A 1 172 ? 0.413 -2.954 7.649 1.00 97.19 172 ALA A O 1
ATOM 1367 N N . ALA A 1 173 ? -0.425 -1.749 5.950 1.00 98.06 173 ALA A N 1
ATOM 1368 C CA . ALA A 1 173 ? -1.823 -1.938 6.325 1.00 98.06 173 ALA A CA 1
ATOM 1369 C C . ALA A 1 173 ? -2.261 -3.392 6.098 1.00 98.06 173 ALA A C 1
ATOM 1371 O O . ALA A 1 173 ? -2.831 -4.007 6.999 1.00 98.06 173 ALA A O 1
ATOM 1372 N N . MET A 1 174 ? -1.903 -3.980 4.955 1.00 98.12 174 MET A N 1
ATOM 1373 C CA . MET A 1 174 ? -2.163 -5.385 4.637 1.00 98.12 174 MET A CA 1
ATOM 1374 C C . MET A 1 174 ? -1.371 -6.356 5.525 1.00 98.12 174 MET A C 1
ATOM 1376 O O . MET A 1 174 ? -1.748 -7.514 5.683 1.00 98.12 174 MET A O 1
ATOM 1380 N N . GLY A 1 175 ? -0.317 -5.915 6.210 1.00 96.06 175 GLY A N 1
ATOM 1381 C CA . GLY A 1 175 ? 0.318 -6.692 7.280 1.00 96.06 175 GLY A CA 1
ATOM 1382 C C . GLY A 1 175 ? -0.607 -6.956 8.481 1.00 96.06 175 GLY A C 1
ATOM 1383 O O . GLY A 1 175 ? -0.444 -7.952 9.190 1.00 96.06 175 GLY A O 1
ATOM 1384 N N . ARG A 1 176 ? -1.629 -6.118 8.697 1.00 97.06 176 ARG A N 1
ATOM 1385 C CA . ARG A 1 176 ? -2.511 -6.177 9.872 1.00 97.06 176 ARG A CA 1
ATOM 1386 C C . ARG A 1 176 ? -3.741 -7.031 9.594 1.00 97.06 176 ARG A C 1
ATOM 1388 O O . ARG A 1 176 ? -4.530 -6.720 8.708 1.00 97.06 176 ARG A O 1
ATOM 1395 N N . VAL A 1 177 ? -3.921 -8.087 10.392 1.00 96.69 177 VAL A N 1
ATOM 1396 C CA . VAL A 1 177 ? -5.028 -9.048 10.231 1.00 96.69 177 VAL A CA 1
ATOM 1397 C C . VAL A 1 177 ? -6.401 -8.359 10.201 1.00 96.69 177 VAL A C 1
ATOM 1399 O O . VAL A 1 177 ? -7.126 -8.630 9.249 1.00 96.69 177 VAL A O 1
ATOM 1402 N N . PRO A 1 178 ? -6.754 -7.436 11.124 1.00 97.38 178 PRO A N 1
ATOM 1403 C CA . PRO A 1 178 ? -8.076 -6.806 11.090 1.00 97.38 178 PRO A CA 1
ATOM 1404 C C . PRO A 1 178 ? -8.325 -5.971 9.831 1.00 97.38 178 PRO A C 1
ATOM 1406 O O . PRO A 1 178 ? -9.418 -5.996 9.279 1.00 97.38 178 PRO A O 1
ATOM 1409 N N . ILE A 1 179 ? -7.297 -5.278 9.326 1.00 98.50 179 ILE A N 1
ATOM 1410 C CA . ILE A 1 179 ? -7.419 -4.479 8.100 1.00 98.50 179 ILE A CA 1
ATOM 1411 C C . ILE A 1 179 ? -7.630 -5.386 6.885 1.00 98.50 179 ILE A C 1
ATOM 1413 O O . ILE A 1 179 ? -8.483 -5.096 6.051 1.00 98.50 179 ILE A O 1
ATOM 1417 N N . ARG A 1 180 ? -6.888 -6.497 6.784 1.00 97.75 180 ARG A N 1
ATOM 1418 C CA . ARG A 1 180 ? -7.124 -7.478 5.714 1.00 97.75 180 ARG A CA 1
ATOM 1419 C C . ARG A 1 180 ? -8.510 -8.095 5.802 1.00 97.75 180 ARG A C 1
ATOM 1421 O O . ARG A 1 180 ? -9.186 -8.187 4.786 1.00 97.75 180 ARG A O 1
ATOM 1428 N N . ALA A 1 181 ? -8.924 -8.492 7.004 1.00 97.75 181 ALA A N 1
ATOM 1429 C CA . ALA A 1 181 ? -10.229 -9.096 7.239 1.00 97.75 181 ALA A CA 1
ATOM 1430 C C . ALA A 1 181 ? -11.367 -8.148 6.835 1.00 97.75 181 ALA A C 1
ATOM 1432 O O . ALA A 1 181 ? -12.327 -8.592 6.219 1.00 97.75 181 ALA A O 1
ATOM 1433 N N . PHE A 1 182 ? -11.220 -6.842 7.088 1.00 98.25 182 PHE A N 1
ATOM 1434 C CA . PHE A 1 182 ? -12.199 -5.827 6.693 1.00 98.25 182 PHE A CA 1
ATOM 1435 C C . PHE A 1 182 ? -12.480 -5.799 5.182 1.00 98.25 182 PHE A C 1
ATOM 1437 O O . PHE A 1 182 ? -13.613 -5.547 4.784 1.00 98.25 182 PHE A O 1
ATOM 1444 N N . ILE A 1 183 ? -11.479 -6.078 4.341 1.00 98.38 183 ILE A N 1
ATOM 1445 C CA . ILE A 1 183 ? -11.650 -6.180 2.881 1.00 98.38 183 ILE A CA 1
ATOM 1446 C C . ILE A 1 183 ? -11.719 -7.628 2.377 1.00 98.38 183 ILE A C 1
ATOM 1448 O O . ILE A 1 183 ? -11.725 -7.838 1.171 1.00 98.38 183 ILE A O 1
ATOM 1452 N N . ALA A 1 184 ? -11.757 -8.613 3.280 1.00 97.94 184 ALA A N 1
ATOM 1453 C CA . ALA A 1 184 ? -11.665 -10.045 2.983 1.00 97.94 184 ALA A CA 1
ATOM 1454 C C . ALA A 1 184 ? -10.423 -10.459 2.163 1.00 97.94 184 ALA A C 1
ATOM 1456 O O . ALA A 1 184 ? -10.475 -11.400 1.376 1.00 97.94 184 ALA A O 1
ATOM 1457 N N . ALA A 1 185 ? -9.287 -9.786 2.367 1.00 98.06 185 ALA A N 1
ATOM 1458 C CA . ALA A 1 185 ? -8.029 -10.140 1.714 1.00 98.06 185 ALA A CA 1
ATOM 1459 C C . ALA A 1 185 ? -7.363 -11.377 2.357 1.00 98.06 185 ALA A C 1
ATOM 1461 O O . ALA A 1 185 ? -7.277 -11.452 3.593 1.00 98.06 185 ALA A O 1
ATOM 1462 N N . PRO A 1 186 ? -6.786 -12.296 1.559 1.00 97.94 186 PRO A N 1
ATOM 1463 C CA . PRO A 1 186 ? -6.115 -13.489 2.068 1.00 97.94 186 PRO A CA 1
ATOM 1464 C C . PRO A 1 186 ? -4.819 -13.158 2.826 1.00 97.94 186 PRO A C 1
ATOM 1466 O O . PRO A 1 186 ? -4.185 -12.104 2.658 1.00 97.94 186 PRO A O 1
ATOM 1469 N N . ALA A 1 187 ? -4.364 -14.081 3.678 1.00 97.62 187 ALA A N 1
ATOM 1470 C CA . ALA A 1 187 ? -2.991 -14.017 4.173 1.00 97.62 187 ALA A CA 1
ATOM 1471 C C . ALA A 1 187 ? -1.994 -14.230 3.011 1.00 97.62 187 ALA A C 1
ATOM 1473 O O . ALA A 1 187 ? -2.343 -14.868 2.022 1.00 97.62 187 ALA A O 1
ATOM 1474 N N . PRO A 1 188 ? -0.723 -13.785 3.117 1.00 96.69 188 PRO A N 1
ATOM 1475 C CA . PRO A 1 188 ? 0.258 -13.992 2.044 1.00 96.69 188 PRO A CA 1
ATOM 1476 C C . PRO A 1 188 ? 0.399 -15.468 1.640 1.00 96.69 188 PRO A C 1
ATOM 1478 O O . PRO A 1 188 ? 0.503 -15.799 0.467 1.00 96.69 188 PRO A O 1
ATOM 1481 N N . ARG A 1 189 ? 0.352 -16.385 2.612 1.00 96.50 189 ARG A N 1
ATOM 1482 C CA . ARG A 1 189 ? 0.441 -17.835 2.368 1.00 96.50 189 ARG A CA 1
ATOM 1483 C C . ARG A 1 189 ? -0.779 -18.432 1.646 1.00 96.50 189 ARG A C 1
ATOM 1485 O O . ARG A 1 189 ? -0.696 -19.570 1.214 1.00 96.50 189 ARG A O 1
ATOM 1492 N N . GLU A 1 190 ? -1.885 -17.695 1.572 1.00 96.75 190 GLU A N 1
ATOM 1493 C CA . GLU A 1 190 ? -3.170 -18.115 0.990 1.00 96.75 190 GLU A CA 1
ATOM 1494 C C . GLU A 1 190 ? -3.448 -17.422 -0.349 1.00 96.75 190 GLU A C 1
ATOM 1496 O O . GLU A 1 190 ? -4.506 -17.641 -0.925 1.00 96.75 190 GLU A O 1
ATOM 1501 N N . VAL A 1 191 ? -2.537 -16.566 -0.835 1.00 95.88 191 VAL A N 1
ATOM 1502 C CA . VAL A 1 191 ? -2.709 -15.923 -2.140 1.00 95.88 191 VAL A CA 1
ATOM 1503 C C . VAL A 1 191 ? -2.595 -16.967 -3.250 1.00 95.88 191 VAL A C 1
ATOM 1505 O O . VAL A 1 191 ? -1.617 -17.723 -3.299 1.00 95.88 191 VAL A O 1
ATOM 1508 N N . ASP A 1 192 ? -3.604 -16.989 -4.114 1.00 95.31 192 ASP A N 1
ATOM 1509 C CA . ASP A 1 192 ? -3.705 -17.869 -5.271 1.00 95.31 192 ASP A CA 1
ATOM 1510 C C . ASP A 1 192 ? -3.558 -17.030 -6.549 1.00 95.31 192 ASP A C 1
ATOM 1512 O O . ASP A 1 192 ? -4.384 -16.145 -6.771 1.00 95.31 192 ASP A O 1
ATOM 1516 N N . PRO A 1 193 ? -2.515 -17.260 -7.366 1.00 95.12 193 PRO A N 1
ATOM 1517 C CA . PRO A 1 193 ? -2.323 -16.533 -8.615 1.00 95.12 193 PRO A CA 1
ATOM 1518 C C . PRO A 1 193 ? -3.413 -16.716 -9.673 1.00 95.12 193 PRO A C 1
ATOM 1520 O O . PRO A 1 193 ? -3.476 -15.928 -10.612 1.00 95.12 193 PRO A O 1
ATOM 1523 N N . GLU A 1 194 ? -4.252 -17.748 -9.562 1.00 94.44 194 GLU A N 1
ATOM 1524 C CA . GLU A 1 194 ? -5.300 -18.011 -10.554 1.00 94.44 194 GLU A CA 1
ATOM 1525 C C . GLU A 1 194 ? -6.537 -17.118 -10.381 1.00 94.44 194 GLU A C 1
ATOM 1527 O O . GLU A 1 194 ? -7.347 -17.000 -11.305 1.00 94.44 194 GLU A O 1
ATOM 1532 N N . TYR A 1 195 ? -6.704 -16.484 -9.215 1.00 95.06 195 TYR A N 1
ATOM 1533 C CA . TYR A 1 195 ? -7.918 -15.750 -8.870 1.00 95.06 195 TYR A CA 1
ATOM 1534 C C . TYR A 1 195 ? -7.618 -14.369 -8.307 1.00 95.06 195 TYR A C 1
ATOM 1536 O O . TYR A 1 195 ? -6.625 -14.125 -7.624 1.00 95.06 195 TYR A O 1
ATOM 1544 N N . TRP A 1 196 ? -8.568 -13.463 -8.519 1.00 97.19 196 TRP A N 1
ATOM 1545 C CA . TRP A 1 196 ? -8.563 -12.184 -7.839 1.00 97.19 196 TRP A CA 1
ATOM 1546 C C . TRP A 1 196 ? -8.593 -12.351 -6.306 1.00 97.19 196 TRP A C 1
ATOM 1548 O O . TRP A 1 196 ? -9.375 -13.158 -5.796 1.00 97.19 196 TRP A O 1
ATOM 1558 N N . PRO A 1 197 ? -7.794 -11.574 -5.549 1.00 97.44 197 PRO A N 1
ATOM 1559 C CA . PRO A 1 197 ? -7.625 -11.794 -4.116 1.00 97.44 197 PRO A CA 1
ATOM 1560 C C . PRO A 1 197 ? -8.838 -11.375 -3.280 1.00 97.44 197 PRO A C 1
ATOM 1562 O O . PRO A 1 197 ? -8.984 -11.863 -2.163 1.00 97.44 197 PRO A O 1
ATOM 1565 N N . LEU A 1 198 ? -9.682 -10.457 -3.765 1.00 98.38 198 LEU A N 1
ATOM 1566 C CA . LEU A 1 198 ? -10.880 -10.006 -3.053 1.00 98.38 198 LEU A CA 1
ATOM 1567 C C . LEU A 1 198 ? -12.154 -10.603 -3.668 1.00 98.38 198 LEU A C 1
ATOM 1569 O O . LEU A 1 198 ? -12.259 -10.697 -4.895 1.00 98.38 198 LEU A O 1
ATOM 1573 N N . PRO A 1 199 ? -13.182 -10.914 -2.860 1.00 97.81 199 PRO A N 1
ATOM 1574 C CA . PRO A 1 199 ? -14.493 -11.271 -3.389 1.00 97.81 199 PRO A CA 1
ATOM 1575 C C . PRO A 1 199 ? -15.112 -10.124 -4.206 1.00 97.81 199 PRO A C 1
ATOM 1577 O O . PRO A 1 199 ? -14.951 -8.946 -3.882 1.00 97.81 199 PRO A O 1
ATOM 1580 N N . SER A 1 200 ? -15.866 -10.461 -5.256 1.00 94.69 200 SER A N 1
ATOM 1581 C CA . SER A 1 200 ? -16.438 -9.473 -6.192 1.00 94.69 200 SER A CA 1
ATOM 1582 C C . SER A 1 200 ? -17.383 -8.441 -5.549 1.00 94.69 200 SER A C 1
ATOM 1584 O O . SER A 1 200 ? -17.511 -7.321 -6.042 1.00 94.69 200 SER A O 1
ATOM 1586 N N . ASP A 1 201 ? -18.014 -8.782 -4.425 1.00 96.69 201 ASP A N 1
ATOM 1587 C CA . ASP A 1 201 ? -18.933 -7.926 -3.671 1.00 96.69 201 ASP A CA 1
ATOM 1588 C C . ASP A 1 201 ? -18.233 -7.015 -2.642 1.00 96.69 201 ASP A C 1
ATOM 1590 O O . ASP A 1 201 ? -18.889 -6.177 -2.025 1.00 96.69 201 ASP A O 1
ATOM 1594 N N . HIS A 1 202 ? -16.904 -7.103 -2.491 1.00 97.81 202 HIS A N 1
ATOM 1595 C CA . HIS A 1 202 ? -16.131 -6.337 -1.499 1.00 97.81 202 HIS A CA 1
ATOM 1596 C C . HIS A 1 202 ? -15.641 -4.964 -1.986 1.00 97.81 202 HIS A C 1
ATOM 1598 O O . HIS A 1 202 ? -14.879 -4.272 -1.298 1.00 97.81 202 HIS A O 1
ATOM 1604 N N . LYS A 1 203 ? -16.124 -4.505 -3.146 1.00 98.19 203 LYS A N 1
ATOM 1605 C CA . LYS A 1 203 ? -15.887 -3.141 -3.642 1.00 98.19 203 LYS A CA 1
ATOM 1606 C C . LYS A 1 203 ? -16.185 -2.045 -2.597 1.00 98.19 203 LYS A C 1
ATOM 1608 O O . LYS A 1 203 ? -15.358 -1.136 -2.476 1.00 98.19 203 LYS A O 1
ATOM 1613 N N . PRO A 1 204 ? -17.296 -2.075 -1.827 1.00 98.19 204 PRO A N 1
ATOM 1614 C CA . PRO A 1 204 ? -17.577 -1.041 -0.828 1.00 98.19 204 PRO A CA 1
ATOM 1615 C C . PRO A 1 204 ? -16.516 -0.963 0.278 1.00 98.19 204 PRO A C 1
ATOM 1617 O O . PRO A 1 204 ? -16.071 0.127 0.635 1.00 98.19 204 PRO A O 1
ATOM 1620 N N . GLN A 1 205 ? -16.073 -2.107 0.794 1.00 98.38 205 GLN A N 1
ATOM 1621 C CA . GLN A 1 205 ? -15.072 -2.219 1.852 1.00 98.38 205 GLN A CA 1
ATOM 1622 C C . GLN A 1 205 ? -13.710 -1.753 1.341 1.00 98.38 205 GLN A C 1
ATOM 1624 O O . GLN A 1 205 ? -13.050 -0.948 1.999 1.00 98.38 205 GLN A O 1
ATOM 1629 N N . MET A 1 206 ? -13.327 -2.171 0.131 1.00 98.44 206 MET A N 1
ATOM 1630 C CA . MET A 1 206 ? -12.088 -1.719 -0.497 1.00 98.44 206 MET A CA 1
ATOM 1631 C C . MET A 1 206 ? -12.095 -0.200 -0.731 1.00 98.44 206 MET A C 1
ATOM 1633 O O . MET A 1 206 ? -11.138 0.492 -0.381 1.00 98.44 206 MET A O 1
ATOM 1637 N N . SER A 1 207 ? -13.207 0.355 -1.228 1.00 98.12 207 SER A N 1
ATOM 1638 C CA . SER A 1 207 ? -13.369 1.804 -1.396 1.00 98.12 207 SER A CA 1
ATOM 1639 C C . SER A 1 207 ? -13.274 2.557 -0.065 1.00 98.12 207 SER A C 1
ATOM 1641 O O . SER A 1 207 ? -12.638 3.612 -0.001 1.00 98.12 207 SER A O 1
ATOM 1643 N N . ARG A 1 208 ? -13.887 2.034 1.005 1.00 97.69 208 ARG A N 1
ATOM 1644 C CA . ARG A 1 208 ? -13.809 2.619 2.353 1.00 97.69 208 ARG A CA 1
ATOM 1645 C C . ARG A 1 208 ? -12.386 2.587 2.891 1.00 97.69 208 ARG A C 1
ATOM 1647 O O . ARG A 1 208 ? -11.916 3.610 3.381 1.00 97.69 208 ARG A O 1
ATOM 1654 N N . LEU A 1 209 ? -11.681 1.465 2.737 1.00 98.44 209 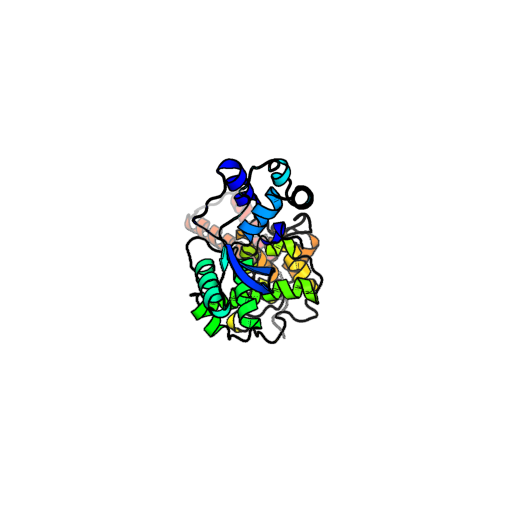LEU A N 1
ATOM 1655 C CA . LEU A 1 209 ? -10.297 1.324 3.179 1.00 98.44 209 LEU A CA 1
ATOM 1656 C C . LEU A 1 209 ? -9.371 2.328 2.480 1.00 98.44 209 LEU A C 1
ATOM 1658 O O . LEU A 1 209 ? -8.615 3.033 3.155 1.00 98.44 209 LEU A O 1
ATOM 1662 N N . LEU A 1 210 ? -9.464 2.441 1.150 1.00 98.25 210 LEU A N 1
ATOM 1663 C CA . LEU A 1 210 ? -8.717 3.446 0.388 1.00 98.25 210 LEU A CA 1
ATOM 1664 C C . LEU A 1 210 ? -9.037 4.860 0.890 1.00 98.25 210 LEU A C 1
ATOM 1666 O O . LEU A 1 210 ? -8.127 5.647 1.153 1.00 98.25 210 LEU A O 1
ATOM 1670 N N . GLY A 1 211 ? -10.318 5.154 1.124 1.00 97.62 211 GLY A N 1
ATOM 1671 C CA . GLY A 1 211 ? -10.758 6.429 1.680 1.00 97.62 211 GLY A CA 1
ATOM 1672 C C . GLY A 1 211 ? -10.257 6.692 3.105 1.00 97.62 211 GLY A C 1
ATOM 1673 O O . GLY A 1 211 ? -9.991 7.843 3.450 1.00 97.62 211 GLY A O 1
ATOM 1674 N N . TYR A 1 212 ? -10.117 5.676 3.959 1.00 98.06 212 TYR A N 1
ATOM 1675 C CA . TYR A 1 212 ? -9.562 5.835 5.307 1.00 98.06 212 TYR A CA 1
ATOM 1676 C C . TYR A 1 212 ? -8.072 6.164 5.270 1.00 98.06 212 TYR A C 1
ATOM 1678 O O . TYR A 1 212 ? -7.632 7.096 5.950 1.00 98.06 212 TYR A O 1
ATOM 1686 N N . ILE A 1 213 ? -7.301 5.412 4.484 1.00 97.81 213 ILE A N 1
ATOM 1687 C CA . ILE A 1 213 ? -5.839 5.502 4.497 1.00 97.81 213 ILE A CA 1
ATOM 1688 C C . ILE A 1 213 ? -5.349 6.666 3.634 1.00 97.81 213 ILE A C 1
ATOM 1690 O O . ILE A 1 213 ? -4.496 7.441 4.064 1.00 97.81 213 ILE A O 1
ATOM 1694 N N . PHE A 1 214 ? -5.898 6.814 2.430 1.00 96.75 214 PHE A N 1
ATOM 1695 C CA . PHE A 1 214 ? -5.362 7.723 1.419 1.00 96.75 214 PHE A CA 1
ATOM 1696 C C . PHE A 1 214 ? -6.235 8.946 1.162 1.00 96.75 214 PHE A C 1
ATOM 1698 O O . PHE A 1 214 ? -5.702 9.955 0.702 1.00 96.75 214 PHE A O 1
ATOM 1705 N N . GLY A 1 215 ? -7.517 8.894 1.530 1.00 95.00 215 GLY A N 1
ATOM 1706 C CA . GLY A 1 215 ? -8.469 9.984 1.321 1.00 95.00 215 GLY A CA 1
ATOM 1707 C C . GLY A 1 215 ? -9.100 9.956 -0.066 1.00 95.00 215 GLY A C 1
ATOM 1708 O O . GLY A 1 215 ? -9.076 8.936 -0.752 1.00 95.00 215 GLY A O 1
ATOM 1709 N N . ASP A 1 216 ? -9.687 11.079 -0.464 1.00 90.38 216 ASP A N 1
ATOM 1710 C CA . ASP A 1 216 ? -10.207 11.263 -1.821 1.00 90.38 216 ASP A CA 1
ATOM 1711 C C . ASP A 1 216 ? -9.085 11.511 -2.853 1.00 90.38 216 ASP A C 1
ATOM 1713 O O . ASP A 1 216 ? -7.893 11.377 -2.565 1.00 90.38 216 ASP A O 1
ATOM 1717 N N . ALA A 1 217 ? -9.450 11.898 -4.081 1.00 86.25 217 ALA A N 1
ATOM 1718 C CA . ALA A 1 217 ? -8.493 12.169 -5.155 1.00 86.25 217 ALA A CA 1
ATOM 1719 C C . ALA A 1 217 ? -7.453 13.252 -4.798 1.00 86.25 217 ALA A C 1
ATOM 1721 O O . ALA A 1 217 ? -6.326 13.205 -5.289 1.00 86.25 217 ALA A O 1
ATOM 1722 N N . LYS A 1 218 ? -7.791 14.204 -3.917 1.00 86.44 218 LYS A N 1
ATOM 1723 C CA . LYS A 1 218 ? -6.862 15.232 -3.416 1.00 86.44 218 LYS A CA 1
ATOM 1724 C C . LYS A 1 218 ? -6.092 14.769 -2.177 1.00 86.44 218 LYS A C 1
ATOM 1726 O O . LYS A 1 218 ? -5.153 15.435 -1.743 1.00 86.44 218 LYS A O 1
ATOM 1731 N N . GLY A 1 219 ? -6.439 13.607 -1.632 1.00 86.69 219 GLY A N 1
ATOM 1732 C CA . GLY A 1 219 ? -5.946 13.105 -0.354 1.00 86.69 219 GLY A CA 1
ATOM 1733 C C . GLY A 1 219 ? -6.600 13.767 0.850 1.00 86.69 219 GLY A C 1
ATOM 1734 O O . GLY A 1 219 ? -6.089 13.651 1.970 1.00 86.69 219 GLY A O 1
ATOM 1735 N N . GLU A 1 220 ? -7.698 14.484 0.622 1.00 89.25 220 GLU A N 1
ATOM 1736 C CA . GLU A 1 220 ? -8.487 15.102 1.671 1.00 89.25 220 GLU A CA 1
ATOM 1737 C C . GLU A 1 220 ? -9.358 14.041 2.351 1.00 89.25 220 GLU A C 1
ATOM 1739 O O . GLU A 1 220 ? -9.476 12.896 1.905 1.00 89.25 220 GLU A O 1
ATOM 1744 N N . ASN A 1 221 ? -9.922 14.405 3.500 1.00 87.38 221 ASN A N 1
ATOM 1745 C CA . ASN A 1 221 ? -10.831 13.567 4.281 1.00 87.38 221 ASN A CA 1
ATOM 1746 C C . ASN A 1 221 ? -10.263 12.241 4.810 1.00 87.38 221 ASN A C 1
ATOM 1748 O O . ASN A 1 221 ? -11.001 11.536 5.492 1.00 87.38 221 ASN A O 1
ATOM 1752 N N . ARG A 1 222 ? -8.995 11.881 4.566 1.00 94.19 222 ARG A N 1
ATOM 1753 C CA . ARG A 1 222 ? -8.382 10.666 5.134 1.00 94.19 222 ARG A CA 1
ATOM 1754 C C . ARG A 1 222 ? -8.399 10.678 6.667 1.00 94.19 222 ARG A C 1
ATOM 1756 O O . ARG A 1 222 ? -8.168 11.723 7.283 1.00 94.19 222 ARG A O 1
ATOM 1763 N N . VAL A 1 223 ? -8.620 9.511 7.273 1.00 94.69 223 VAL A N 1
ATOM 1764 C CA . VAL A 1 223 ? -8.662 9.353 8.741 1.00 94.69 223 VAL A CA 1
ATOM 1765 C C . VAL A 1 223 ? -7.283 8.993 9.299 1.00 94.69 223 VAL A C 1
ATOM 1767 O O . VAL A 1 223 ? -6.933 9.409 10.399 1.00 94.69 223 VAL A O 1
ATOM 1770 N N . VAL A 1 224 ? -6.459 8.292 8.513 1.00 95.12 224 VAL A N 1
ATOM 1771 C CA . VAL A 1 224 ? -5.060 8.002 8.847 1.00 95.12 224 VAL A CA 1
ATOM 1772 C C . VAL A 1 224 ? -4.184 9.169 8.399 1.00 95.12 224 VAL A C 1
ATOM 1774 O O . VAL A 1 224 ? -4.072 9.484 7.213 1.00 95.12 224 VAL A O 1
ATOM 1777 N N . ARG A 1 225 ? -3.539 9.845 9.348 1.00 91.62 225 ARG A N 1
ATOM 1778 C CA . ARG A 1 225 ? -2.622 10.964 9.076 1.00 91.62 225 ARG A CA 1
ATOM 1779 C C . ARG A 1 225 ? -1.165 10.523 9.025 1.00 91.62 225 ARG A C 1
ATOM 1781 O O . ARG A 1 225 ? -0.412 11.111 8.251 1.00 91.62 225 ARG A O 1
ATOM 1788 N N . ASP A 1 226 ? -0.821 9.481 9.778 1.00 89.94 226 ASP A N 1
ATOM 1789 C CA . ASP A 1 226 ? 0.519 8.908 9.923 1.00 89.94 226 ASP A CA 1
ATOM 1790 C C . ASP A 1 226 ? 0.438 7.367 9.904 1.00 89.94 226 ASP A C 1
ATOM 1792 O O . ASP A 1 226 ? -0.491 6.789 10.473 1.00 89.94 226 ASP A O 1
ATOM 1796 N N . SER A 1 227 ? 1.399 6.679 9.276 1.00 88.19 227 SER A N 1
ATOM 1797 C CA . SER A 1 227 ? 1.396 5.208 9.157 1.00 88.19 227 SER A CA 1
ATOM 1798 C C . SER A 1 227 ? 1.437 4.480 10.508 1.00 88.19 227 SER A C 1
ATOM 1800 O O . SER A 1 227 ? 0.994 3.333 10.613 1.00 88.19 227 SER A O 1
ATOM 1802 N N . ARG A 1 228 ? 1.885 5.139 11.583 1.00 91.06 228 ARG A N 1
ATOM 1803 C CA . ARG A 1 228 ? 1.827 4.612 12.957 1.00 91.06 228 ARG A CA 1
ATOM 1804 C C . ARG A 1 228 ? 0.390 4.411 13.445 1.00 91.06 228 ARG A C 1
ATOM 1806 O O . ARG A 1 228 ? 0.151 3.532 14.271 1.00 91.06 228 ARG A O 1
ATOM 1813 N N . GLN A 1 229 ? -0.576 5.156 12.900 1.00 96.06 229 GLN A N 1
ATOM 1814 C CA . GLN A 1 229 ? -1.998 5.023 13.238 1.00 96.06 229 GLN A CA 1
ATOM 1815 C C . GLN A 1 229 ? -2.662 3.800 12.591 1.00 96.06 229 GLN A C 1
ATOM 1817 O O . GLN A 1 229 ? -3.802 3.485 12.917 1.00 96.06 229 GLN A O 1
ATOM 1822 N N . LEU A 1 230 ? -1.962 3.050 11.730 1.00 97.31 230 LEU A N 1
ATOM 1823 C CA . LEU A 1 230 ? -2.499 1.806 11.170 1.00 97.31 230 LEU A CA 1
ATOM 1824 C C . LEU A 1 230 ? -2.820 0.766 12.254 1.00 97.31 230 LEU A C 1
ATOM 1826 O O . LEU A 1 230 ? -3.699 -0.063 12.052 1.00 97.31 230 LEU A O 1
ATOM 1830 N N . LYS A 1 231 ? -2.131 0.799 13.406 1.00 95.06 231 LYS A N 1
ATOM 1831 C CA . LYS A 1 231 ? -2.491 -0.057 14.547 1.00 95.06 231 LYS A CA 1
ATOM 1832 C C . LYS A 1 231 ? -3.871 0.318 15.094 1.00 95.06 231 LYS A C 1
ATOM 1834 O O . LYS A 1 231 ? -4.727 -0.543 15.188 1.00 95.06 231 LYS A O 1
ATOM 1839 N N . GLN A 1 232 ? -4.085 1.603 15.355 1.00 95.31 232 GLN A N 1
ATOM 1840 C CA . GLN A 1 232 ? -5.361 2.132 15.828 1.00 95.31 232 GLN A CA 1
ATOM 1841 C C . GLN A 1 232 ? -6.498 1.873 14.830 1.00 95.31 232 GLN A C 1
ATOM 1843 O O . GLN A 1 232 ? -7.588 1.484 15.228 1.00 95.31 232 GLN A O 1
ATOM 1848 N N . LEU A 1 233 ? -6.242 2.030 13.525 1.00 97.81 233 LEU A N 1
ATOM 1849 C CA . LEU A 1 233 ? -7.215 1.663 12.495 1.00 97.81 233 LEU A CA 1
ATOM 1850 C C . LEU A 1 233 ? -7.546 0.167 12.538 1.00 97.81 233 LEU A C 1
ATOM 1852 O O . LEU A 1 233 ? -8.705 -0.192 12.391 1.00 97.81 233 LEU A O 1
ATOM 1856 N N . ALA A 1 234 ? -6.556 -0.703 12.749 1.00 97.12 234 ALA A N 1
ATOM 1857 C CA . ALA A 1 234 ? -6.806 -2.135 12.882 1.00 97.12 234 ALA A CA 1
ATOM 1858 C C . ALA A 1 234 ? -7.680 -2.457 14.105 1.00 97.12 234 ALA A C 1
ATOM 1860 O O . ALA A 1 234 ? -8.591 -3.269 13.979 1.00 97.12 234 ALA A O 1
ATOM 1861 N N . ASP A 1 235 ? -7.441 -1.799 15.242 1.00 94.56 235 ASP A N 1
ATOM 1862 C CA . ASP A 1 235 ? -8.264 -1.956 16.446 1.00 94.56 235 ASP A CA 1
ATOM 1863 C C . ASP A 1 235 ? -9.716 -1.518 16.161 1.00 94.56 235 ASP A C 1
ATOM 1865 O O . ASP A 1 235 ? -10.656 -2.258 16.439 1.00 94.56 235 ASP A O 1
ATOM 1869 N N . VAL A 1 236 ? -9.907 -0.375 15.490 1.00 96.06 236 VAL A N 1
ATOM 1870 C CA . VAL A 1 236 ? -11.234 0.120 15.076 1.00 96.06 236 VAL A CA 1
ATOM 1871 C C . VAL A 1 236 ? -11.945 -0.831 14.116 1.00 96.06 236 VAL A C 1
ATOM 1873 O O . VAL A 1 236 ? -13.105 -1.152 14.337 1.00 96.06 236 VAL A O 1
ATOM 1876 N N . LEU A 1 237 ? -11.264 -1.313 13.075 1.00 96.69 237 LEU A N 1
ATOM 1877 C CA . LEU A 1 237 ? -11.865 -2.213 12.082 1.00 96.69 237 LEU A CA 1
ATOM 1878 C C . LEU A 1 237 ? -12.150 -3.620 12.631 1.00 96.69 237 LEU A C 1
ATOM 1880 O O . LEU A 1 237 ? -12.840 -4.397 11.975 1.00 96.69 237 LEU A O 1
ATOM 1884 N N . SER A 1 238 ? -11.632 -3.954 13.817 1.00 93.25 238 SER A N 1
ATOM 1885 C CA . SER A 1 238 ? -11.982 -5.189 14.526 1.00 93.25 238 SER A CA 1
ATOM 1886 C C . SER A 1 238 ? -13.288 -5.092 15.325 1.00 93.25 238 SER A C 1
ATOM 1888 O O . SER A 1 238 ? -13.816 -6.122 15.739 1.00 93.25 238 SER A O 1
ATOM 1890 N N . ASP A 1 239 ? -13.832 -3.883 15.502 1.00 92.00 239 ASP A N 1
ATOM 1891 C CA . ASP A 1 239 ? -15.069 -3.620 16.233 1.00 92.00 239 ASP A CA 1
ATOM 1892 C C . ASP A 1 239 ? -16.113 -2.975 15.304 1.00 92.00 239 ASP A C 1
ATOM 1894 O O . ASP A 1 239 ? -15.908 -1.903 14.723 1.00 92.00 239 ASP A O 1
ATOM 1898 N N . ALA A 1 240 ? -17.261 -3.636 15.148 1.00 90.44 240 ALA A N 1
ATOM 1899 C CA . ALA A 1 240 ? -18.317 -3.180 14.247 1.00 90.44 240 ALA A CA 1
ATOM 1900 C C . ALA A 1 240 ? -18.909 -1.822 14.668 1.00 90.44 240 ALA A C 1
ATOM 1902 O O . ALA A 1 240 ? -19.203 -0.988 13.811 1.00 90.44 240 ALA A O 1
ATOM 1903 N N . THR A 1 241 ? -19.041 -1.569 15.972 1.00 88.62 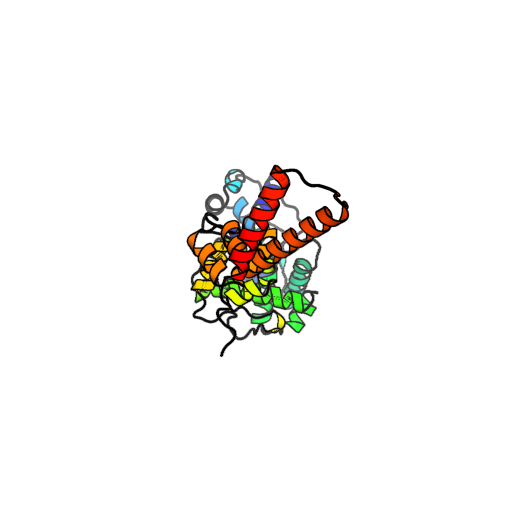241 THR A N 1
ATOM 1904 C CA . THR A 1 241 ? -19.569 -0.308 1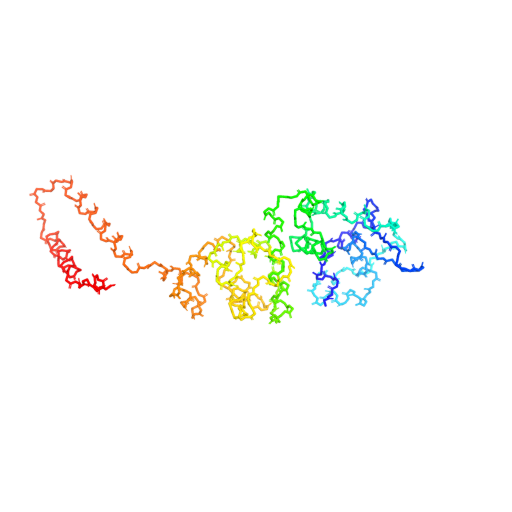6.511 1.00 88.62 241 THR A CA 1
ATOM 1905 C C . THR A 1 241 ? -18.585 0.827 16.257 1.00 88.62 241 THR A C 1
ATOM 1907 O O . THR A 1 241 ? -18.964 1.871 15.724 1.00 88.62 241 THR A O 1
ATOM 1910 N N . ALA A 1 242 ? -17.305 0.613 16.558 1.00 92.50 242 ALA A N 1
ATOM 1911 C CA . ALA A 1 242 ? -16.250 1.584 16.285 1.00 92.50 242 ALA A CA 1
ATOM 1912 C C . ALA A 1 242 ? -16.118 1.889 14.787 1.00 92.50 242 ALA A C 1
ATOM 1914 O O . ALA A 1 242 ? -15.904 3.035 14.394 1.00 92.50 242 ALA A O 1
ATOM 1915 N N . THR A 1 243 ? -16.297 0.877 13.938 1.00 95.00 243 THR A N 1
ATOM 1916 C CA . THR A 1 243 ? -16.295 1.034 12.481 1.00 95.00 243 THR A CA 1
ATOM 1917 C C . THR A 1 243 ? -17.449 1.922 12.000 1.00 95.00 243 THR A C 1
ATOM 1919 O O . THR A 1 243 ? -17.236 2.788 11.150 1.00 95.00 243 THR A O 1
ATOM 1922 N N . VAL A 1 244 ? -18.649 1.775 12.577 1.00 92.81 244 VAL A N 1
ATOM 1923 C CA . VAL A 1 244 ? -19.789 2.670 12.303 1.00 92.81 244 VAL A CA 1
ATOM 1924 C C . VAL A 1 244 ? -19.485 4.100 12.751 1.00 92.81 244 VAL A C 1
ATOM 1926 O O . VAL A 1 244 ? -19.755 5.044 12.007 1.00 92.81 244 VAL A O 1
ATOM 1929 N N . VAL A 1 245 ? -18.872 4.280 13.926 1.00 89.94 245 VAL A N 1
ATOM 1930 C CA . VAL A 1 245 ? -18.433 5.607 14.387 1.00 89.94 245 VAL A CA 1
ATOM 1931 C C . VAL A 1 245 ? -17.432 6.209 13.400 1.00 89.94 245 VAL A C 1
ATOM 1933 O O . VAL A 1 245 ? -17.591 7.362 13.008 1.00 89.94 245 VAL A O 1
ATOM 1936 N N . LEU A 1 246 ? -16.454 5.431 12.923 1.00 95.75 246 LEU A N 1
ATOM 1937 C CA . LEU A 1 246 ? -15.471 5.895 11.942 1.00 95.75 246 LEU A CA 1
ATOM 1938 C C . LEU A 1 246 ? -16.119 6.359 10.630 1.00 95.75 246 LEU A C 1
ATOM 1940 O O . LEU A 1 246 ? -15.689 7.364 10.057 1.00 95.75 246 LEU A O 1
ATOM 1944 N N . ASP A 1 247 ? -17.141 5.643 10.151 1.00 93.56 247 ASP A N 1
ATOM 1945 C CA . ASP A 1 247 ? -17.898 6.026 8.954 1.00 93.56 247 ASP A CA 1
ATOM 1946 C C . ASP A 1 247 ? -18.614 7.362 9.121 1.00 93.56 247 ASP A C 1
ATOM 1948 O O . ASP A 1 247 ? -18.599 8.188 8.208 1.00 93.56 247 ASP A O 1
ATOM 1952 N N . GLN A 1 248 ? -19.225 7.574 10.286 1.00 89.00 248 GLN A N 1
ATOM 1953 C CA . GLN A 1 248 ? -20.042 8.751 10.564 1.00 89.00 248 GLN A CA 1
ATOM 1954 C C . GLN A 1 248 ? -19.199 9.993 10.855 1.00 89.00 248 GLN A C 1
ATOM 1956 O O . GLN A 1 248 ? -19.514 11.079 10.372 1.00 89.00 248 GLN A O 1
ATOM 1961 N N . THR A 1 249 ? -18.134 9.850 11.644 1.00 88.94 249 THR A N 1
ATOM 1962 C CA . THR A 1 249 ? -17.367 10.993 12.161 1.00 88.94 249 THR A CA 1
ATOM 1963 C C . THR A 1 249 ? -16.131 11.304 11.333 1.00 88.94 249 THR A C 1
ATOM 1965 O O . THR A 1 249 ? -15.607 12.415 11.411 1.00 88.94 249 THR A O 1
ATOM 1968 N N . ARG A 1 250 ? -15.621 10.326 10.566 1.00 92.81 250 ARG A N 1
ATOM 1969 C CA . ARG A 1 250 ? -14.296 10.388 9.921 1.00 92.81 250 ARG A CA 1
ATOM 1970 C C . ARG A 1 250 ? -13.167 10.709 10.916 1.00 92.81 250 ARG A C 1
ATOM 1972 O O . ARG A 1 250 ? -12.103 11.185 10.517 1.00 92.81 250 ARG A O 1
ATOM 1979 N N . SER A 1 251 ? -13.379 10.415 12.198 1.00 91.31 251 SER A N 1
ATOM 198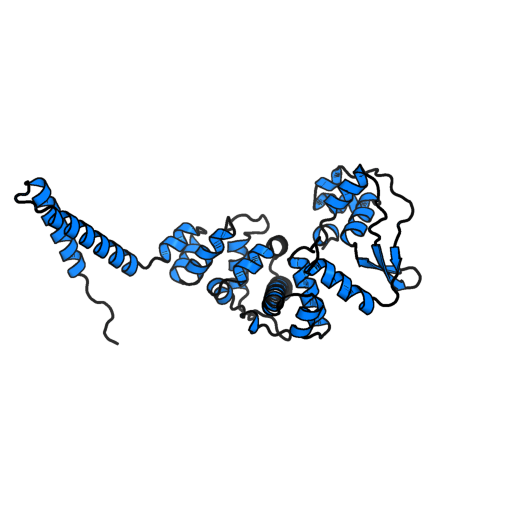0 C CA . SER A 1 251 ? -12.442 10.656 13.291 1.00 91.31 251 SER A CA 1
ATOM 1981 C C . SER A 1 251 ? -11.942 9.324 13.832 1.00 91.31 251 SER A C 1
ATOM 1983 O O . SER A 1 251 ? -12.678 8.556 14.451 1.00 91.31 251 SER A O 1
ATOM 1985 N N . LEU A 1 252 ? -10.664 9.035 13.578 1.00 94.31 252 LEU A N 1
ATOM 1986 C CA . LEU A 1 252 ? -10.027 7.814 14.069 1.00 94.31 252 LEU A CA 1
ATOM 1987 C C . LEU A 1 252 ? -9.902 7.808 15.603 1.00 94.31 252 LEU A C 1
ATOM 1989 O O . LEU A 1 252 ? -9.879 6.744 16.219 1.00 94.31 252 LEU A O 1
ATOM 1993 N N . GLU A 1 253 ? -9.829 8.990 16.214 1.00 90.38 253 GLU A N 1
ATOM 1994 C CA . GLU A 1 253 ? -9.821 9.161 17.666 1.00 90.38 253 GLU A CA 1
ATOM 1995 C C . GLU A 1 253 ? -11.172 8.777 18.274 1.00 90.38 253 GLU A C 1
ATOM 1997 O O . GLU A 1 253 ? -11.208 7.890 19.126 1.00 90.38 253 GLU A O 1
ATOM 2002 N N . ASP A 1 254 ? -12.275 9.344 17.770 1.00 87.25 254 ASP A N 1
ATOM 2003 C CA . ASP A 1 254 ? -13.625 9.037 18.268 1.00 87.25 254 ASP A CA 1
ATOM 2004 C C . ASP A 1 254 ? -13.971 7.560 18.060 1.00 87.25 254 ASP A C 1
ATOM 2006 O O . ASP A 1 254 ? -14.503 6.898 18.952 1.00 87.25 254 ASP A O 1
ATOM 2010 N N . ALA A 1 255 ? -13.611 7.014 16.896 1.00 92.81 255 ALA A N 1
ATOM 2011 C CA . ALA A 1 255 ? -13.809 5.604 16.602 1.00 92.81 255 ALA A CA 1
ATOM 2012 C C . ALA A 1 255 ? -12.998 4.704 17.543 1.00 92.81 255 ALA A C 1
ATOM 2014 O O . ALA A 1 255 ? -13.515 3.711 18.044 1.00 92.81 255 ALA A O 1
ATOM 2015 N N . HIS A 1 256 ? -11.743 5.051 17.840 1.00 91.31 256 HIS A N 1
ATOM 2016 C CA . HIS A 1 256 ? -10.942 4.261 18.773 1.00 91.31 256 HIS A CA 1
ATOM 2017 C C . HIS A 1 256 ? -11.459 4.368 20.209 1.00 91.31 256 HIS A C 1
ATOM 2019 O O . HIS A 1 256 ? -11.498 3.360 20.912 1.00 91.31 256 HIS A O 1
ATOM 2025 N N . ALA A 1 257 ? -11.935 5.536 20.643 1.00 84.94 257 ALA A N 1
ATOM 2026 C CA . ALA A 1 257 ? -12.603 5.660 21.936 1.00 84.94 257 ALA A CA 1
ATOM 2027 C C . ALA A 1 257 ? -13.817 4.715 22.033 1.00 84.94 257 ALA A C 1
ATOM 2029 O O . ALA A 1 257 ? -14.030 4.099 23.077 1.00 84.94 257 ALA A O 1
ATOM 2030 N N . ALA A 1 258 ? -14.544 4.526 20.926 1.00 84.56 258 ALA A N 1
ATOM 2031 C CA . ALA A 1 258 ? -15.663 3.592 20.836 1.00 84.56 258 ALA A CA 1
ATOM 2032 C C . ALA A 1 258 ? -15.261 2.101 20.837 1.00 84.56 258 ALA A C 1
ATOM 2034 O O . ALA A 1 258 ? -16.102 1.273 21.165 1.00 84.56 258 ALA A O 1
ATOM 2035 N N . THR A 1 259 ? -14.000 1.742 20.541 1.00 82.94 259 THR A N 1
ATOM 2036 C CA . THR A 1 259 ? -13.518 0.342 20.674 1.00 82.94 259 THR A CA 1
ATOM 2037 C C . THR A 1 259 ? -13.364 -0.103 22.126 1.00 82.94 259 THR A C 1
ATOM 2039 O O . THR A 1 259 ? -13.271 -1.294 22.415 1.00 82.94 259 THR A O 1
ATOM 2042 N N . VAL A 1 260 ? -13.267 0.846 23.061 1.00 69.25 260 VAL A N 1
ATOM 2043 C CA . VAL A 1 260 ? -13.106 0.514 24.472 1.00 69.25 260 VAL A CA 1
ATOM 2044 C C . VAL A 1 260 ? -14.499 0.262 25.035 1.00 69.25 260 VAL A C 1
ATOM 2046 O O . VAL A 1 260 ? -15.194 1.196 25.424 1.00 69.25 260 VAL A O 1
ATOM 2049 N N . ASP A 1 261 ? -14.897 -1.007 25.060 1.00 67.94 261 ASP A N 1
ATOM 2050 C CA . ASP A 1 261 ? -16.162 -1.480 25.622 1.00 67.94 261 ASP A CA 1
ATOM 2051 C C . ASP A 1 261 ? -16.463 -0.814 26.982 1.00 67.94 261 ASP A C 1
ATOM 2053 O O . ASP A 1 261 ? -15.625 -0.795 27.892 1.00 67.94 261 ASP A O 1
ATOM 2057 N N . ALA A 1 262 ? -17.675 -0.269 27.124 1.00 62.47 262 ALA A N 1
ATOM 2058 C CA . ALA A 1 262 ? -18.140 0.387 28.343 1.00 62.47 262 ALA A CA 1
ATOM 2059 C C . ALA A 1 262 ? -17.995 -0.517 29.582 1.00 62.47 262 ALA A C 1
ATOM 2061 O O . ALA A 1 262 ? -17.683 -0.024 30.669 1.00 62.47 262 ALA A O 1
ATOM 2062 N N . ARG A 1 263 ? -18.141 -1.840 29.428 1.00 64.06 263 ARG A N 1
ATOM 2063 C CA . ARG A 1 263 ? -17.935 -2.824 30.499 1.00 64.06 263 ARG A CA 1
ATOM 2064 C C . ARG A 1 263 ? -16.459 -2.937 30.888 1.00 64.06 263 ARG A C 1
ATOM 2066 O O . ARG A 1 263 ? -16.147 -2.951 32.076 1.00 64.06 263 ARG A O 1
ATOM 2073 N N . SER A 1 264 ? -15.535 -2.927 29.937 1.00 67.50 264 SER A N 1
ATOM 2074 C CA . SER A 1 264 ? -14.088 -2.910 30.186 1.00 67.50 264 SER A CA 1
ATOM 2075 C C . SER A 1 264 ? -13.624 -1.595 30.827 1.00 67.50 264 SER A C 1
ATOM 2077 O O . SER A 1 264 ? -12.817 -1.615 31.763 1.00 67.50 264 SER A O 1
ATOM 2079 N N . GLN A 1 265 ? -14.186 -0.454 30.405 1.00 67.38 265 GLN A N 1
ATOM 2080 C CA . GLN A 1 265 ? -13.964 0.840 31.065 1.00 67.38 265 GLN A CA 1
ATOM 2081 C C . GLN A 1 265 ? -14.479 0.832 32.511 1.00 67.38 265 GLN A C 1
ATOM 2083 O O . GLN A 1 265 ? -13.774 1.277 33.422 1.00 67.38 265 GLN A O 1
ATOM 2088 N N . LEU A 1 266 ? -15.672 0.272 32.740 1.00 76.56 266 LEU A N 1
ATOM 2089 C CA . LEU A 1 266 ? -16.265 0.112 34.067 1.00 76.56 266 LEU A CA 1
ATOM 2090 C C . LEU A 1 266 ? -15.392 -0.770 34.971 1.00 76.56 266 LEU A C 1
ATOM 2092 O O . LEU A 1 266 ? -15.064 -0.360 36.086 1.00 76.56 266 LEU A O 1
ATOM 2096 N N . ILE A 1 267 ? -14.951 -1.938 34.488 1.00 79.31 267 ILE A N 1
ATOM 2097 C CA . ILE A 1 267 ? -14.069 -2.855 35.231 1.00 79.31 267 ILE A CA 1
ATOM 2098 C C . ILE A 1 267 ? -12.772 -2.142 35.640 1.00 79.31 267 ILE A C 1
ATOM 2100 O O . ILE A 1 267 ? -12.365 -2.201 36.805 1.00 79.31 267 ILE A O 1
ATOM 2104 N N . ALA A 1 268 ? -12.132 -1.424 34.712 1.00 73.50 268 ALA A N 1
ATOM 2105 C CA . ALA A 1 268 ? -10.895 -0.699 34.987 1.00 73.50 268 ALA A CA 1
ATOM 2106 C C . ALA A 1 268 ? -11.090 0.436 36.010 1.00 73.50 268 ALA A C 1
ATOM 2108 O O . ALA A 1 268 ? -10.264 0.595 36.920 1.00 73.50 268 ALA A O 1
ATOM 2109 N N . ALA A 1 269 ? -12.187 1.194 35.901 1.00 79.19 269 ALA A N 1
ATOM 2110 C CA . ALA A 1 269 ? -12.526 2.282 36.816 1.00 79.19 269 ALA A CA 1
ATOM 2111 C C . ALA A 1 269 ? -12.814 1.773 38.240 1.00 79.19 269 ALA A C 1
ATOM 2113 O O . ALA A 1 269 ? -12.273 2.314 39.210 1.00 79.19 269 ALA A O 1
ATOM 2114 N N . VAL A 1 270 ? -13.586 0.688 38.377 1.00 87.62 270 VAL A N 1
ATOM 2115 C CA . VAL A 1 270 ? -13.872 0.043 39.671 1.00 87.62 270 VAL A CA 1
ATOM 2116 C C . VAL A 1 270 ? -12.587 -0.494 40.307 1.00 87.62 270 VAL A C 1
ATOM 2118 O O . VAL A 1 270 ? -12.321 -0.241 41.486 1.00 87.62 270 VAL A O 1
ATOM 2121 N N . ALA A 1 271 ? -11.724 -1.154 39.528 1.00 82.44 271 ALA A N 1
ATOM 2122 C CA . ALA A 1 271 ? -10.440 -1.649 40.020 1.00 82.44 271 ALA A CA 1
ATOM 2123 C C . ALA A 1 271 ? -9.514 -0.511 40.496 1.00 82.44 271 ALA A C 1
ATOM 2125 O O . ALA A 1 271 ? -8.808 -0.653 41.499 1.00 82.44 271 ALA A O 1
ATOM 2126 N N . ALA A 1 272 ? -9.511 0.635 39.808 1.00 83.19 272 ALA A N 1
ATOM 2127 C CA . ALA A 1 272 ? -8.751 1.814 40.221 1.00 83.19 272 ALA A CA 1
ATOM 2128 C C . ALA A 1 272 ? -9.279 2.426 41.529 1.00 83.19 272 ALA A C 1
ATOM 2130 O O . ALA A 1 272 ? -8.479 2.741 42.416 1.00 83.19 272 ALA A O 1
ATOM 2131 N N . ALA A 1 273 ? -10.603 2.533 41.684 1.00 89.12 273 ALA A N 1
ATOM 2132 C CA . ALA A 1 273 ? -11.232 3.001 42.918 1.00 89.12 273 ALA A CA 1
ATOM 2133 C C . ALA A 1 273 ? -10.864 2.107 44.116 1.00 89.12 273 ALA A C 1
ATOM 2135 O O . ALA A 1 273 ? -10.433 2.613 45.155 1.00 89.12 273 ALA A O 1
ATOM 2136 N N . GLY A 1 274 ? -10.923 0.781 43.943 1.00 91.06 274 GLY A N 1
ATOM 2137 C CA . GLY A 1 274 ? -10.518 -0.185 44.969 1.00 91.06 274 GLY A CA 1
ATOM 2138 C C . GLY A 1 274 ? -9.053 -0.032 45.395 1.00 91.06 274 GLY A C 1
ATOM 2139 O O . GLY A 1 274 ? -8.757 0.017 46.590 1.00 91.06 274 GLY A O 1
ATOM 2140 N N . ARG A 1 275 ? -8.126 0.134 44.438 1.00 92.88 275 ARG A N 1
ATOM 2141 C CA . ARG A 1 275 ? -6.701 0.374 44.744 1.00 92.88 275 ARG A CA 1
ATOM 2142 C C . ARG A 1 275 ? -6.479 1.653 45.554 1.00 92.88 275 ARG A C 1
ATOM 2144 O O . ARG A 1 275 ? -5.640 1.661 46.452 1.00 92.88 275 ARG A O 1
ATOM 2151 N N . ASN A 1 276 ? -7.203 2.728 45.251 1.00 89.88 276 ASN A N 1
ATOM 2152 C CA . ASN A 1 276 ? -7.062 3.994 45.973 1.00 89.88 276 ASN A CA 1
ATOM 2153 C C . ASN A 1 276 ? -7.626 3.915 47.398 1.00 89.88 276 ASN A C 1
ATOM 2155 O O . ASN A 1 276 ? -6.990 4.415 48.324 1.00 89.88 276 ASN A O 1
ATOM 2159 N N . LEU A 1 277 ? -8.753 3.224 47.599 1.00 93.19 277 LEU A N 1
ATOM 2160 C CA . LEU A 1 277 ? -9.288 2.957 48.939 1.00 93.19 277 LEU A CA 1
ATOM 2161 C C . LEU A 1 277 ? -8.343 2.079 49.768 1.00 93.19 277 LEU A C 1
ATOM 2163 O O . LEU A 1 277 ? -8.094 2.379 50.934 1.00 93.19 277 LEU A O 1
ATOM 2167 N N . ALA A 1 278 ? -7.750 1.045 49.164 1.00 92.81 278 ALA A N 1
ATOM 2168 C CA . ALA A 1 278 ? -6.758 0.209 49.836 1.00 92.81 278 ALA A CA 1
ATOM 2169 C C . ALA A 1 278 ? -5.537 1.025 50.297 1.00 92.81 278 ALA A C 1
ATOM 2171 O O . ALA A 1 278 ? -5.087 0.874 51.432 1.00 92.81 278 ALA A O 1
ATOM 2172 N N . LYS A 1 279 ? -5.043 1.944 49.453 1.00 92.31 279 LYS A N 1
ATOM 2173 C CA . LYS A 1 279 ? -3.972 2.882 49.827 1.00 92.31 279 LYS A CA 1
ATOM 2174 C C . LYS A 1 279 ? -4.379 3.790 50.986 1.00 92.31 279 LYS A C 1
ATOM 2176 O O . LYS A 1 279 ? -3.587 3.962 51.903 1.00 92.31 279 LYS A O 1
ATOM 2181 N N . ALA A 1 280 ? -5.592 4.345 50.966 1.00 90.94 280 ALA A N 1
ATOM 2182 C CA . ALA A 1 280 ? -6.088 5.199 52.045 1.00 90.94 280 ALA A CA 1
ATOM 2183 C C . ALA A 1 280 ? -6.179 4.443 53.382 1.00 90.94 280 ALA A C 1
ATOM 2185 O O . ALA A 1 280 ? -5.745 4.958 54.409 1.00 90.94 280 ALA A O 1
ATOM 2186 N N . ASN A 1 281 ? -6.656 3.195 53.363 1.00 90.06 281 ASN A N 1
ATOM 2187 C CA . ASN A 1 281 ? -6.695 2.338 54.550 1.00 90.06 281 ASN A CA 1
ATOM 2188 C C . ASN A 1 281 ? -5.292 2.011 55.078 1.00 90.06 281 ASN A C 1
ATOM 2190 O O . ASN A 1 281 ? -5.079 1.996 56.288 1.00 90.06 281 ASN A O 1
ATOM 2194 N N . ALA A 1 282 ? -4.324 1.794 54.183 1.00 93.81 282 ALA A N 1
ATOM 2195 C CA . ALA A 1 282 ? -2.940 1.507 54.555 1.00 93.81 282 ALA A CA 1
ATOM 2196 C C . ALA A 1 282 ? -2.240 2.675 55.278 1.00 93.81 282 ALA A C 1
ATOM 2198 O O . ALA A 1 282 ? -1.240 2.448 55.953 1.00 93.81 282 ALA A O 1
ATOM 2199 N N . LEU A 1 283 ? -2.769 3.904 55.192 1.00 92.00 283 LEU A N 1
ATOM 2200 C CA . LEU A 1 283 ? -2.278 5.045 55.976 1.00 92.00 283 LEU A CA 1
ATOM 2201 C C . LEU A 1 283 ? -2.626 4.943 57.473 1.00 92.00 283 LEU A C 1
ATOM 2203 O O . LEU A 1 283 ? -2.120 5.736 58.262 1.00 92.00 283 LEU A O 1
ATOM 2207 N N . GLY A 1 284 ? -3.483 3.995 57.872 1.00 89.81 284 GLY A N 1
ATOM 2208 C CA . GLY A 1 284 ? -3.859 3.754 59.267 1.00 89.81 284 GLY A CA 1
ATOM 2209 C C . GLY A 1 284 ? -4.547 4.934 59.971 1.00 89.81 284 GLY A C 1
ATOM 2210 O O . GLY A 1 284 ? -4.155 5.261 61.094 1.00 89.81 284 GLY A O 1
ATOM 2211 N N . PRO A 1 285 ? -5.549 5.605 59.365 1.00 85.94 285 PRO A N 1
ATOM 2212 C CA . PRO A 1 285 ? -6.202 6.742 60.005 1.00 85.94 285 PRO A CA 1
ATOM 2213 C C . PRO A 1 285 ? -6.953 6.311 61.275 1.00 85.94 285 PRO A C 1
ATOM 2215 O O . PRO A 1 285 ? -7.778 5.400 61.249 1.00 85.94 285 PRO A O 1
ATOM 2218 N N . THR A 1 286 ? -6.707 7.001 62.390 1.00 88.81 286 THR A N 1
ATOM 2219 C CA . THR A 1 286 ? -7.395 6.768 63.676 1.00 88.81 286 THR A CA 1
ATOM 2220 C C . THR A 1 286 ? -8.668 7.602 63.835 1.00 88.81 286 THR A C 1
ATOM 2222 O O . THR A 1 286 ? -9.508 7.303 64.681 1.00 88.81 286 THR A O 1
ATOM 2225 N N . SER A 1 287 ? -8.837 8.646 63.020 1.00 89.81 287 SER A N 1
ATOM 2226 C CA . SER A 1 287 ? -10.056 9.453 62.935 1.00 89.81 287 SER A CA 1
ATOM 2227 C C . SER A 1 287 ? -10.178 10.097 61.551 1.00 89.81 287 SER A C 1
ATOM 2229 O O . SER A 1 287 ? -9.185 10.248 60.841 1.00 89.81 287 SER A O 1
ATOM 2231 N N . ILE A 1 288 ? -11.401 10.465 61.164 1.00 93.38 288 ILE A N 1
ATOM 2232 C CA . ILE A 1 288 ? -11.697 11.194 59.924 1.00 93.38 288 ILE A CA 1
ATOM 2233 C C . ILE A 1 288 ? -12.608 12.383 60.234 1.00 93.38 288 ILE A C 1
ATOM 2235 O O . ILE A 1 288 ? -13.491 12.289 61.096 1.00 93.38 288 ILE A O 1
ATOM 2239 N N . ASP A 1 289 ? -12.410 13.491 59.523 1.00 94.00 289 ASP A N 1
ATOM 2240 C CA . ASP A 1 289 ? -13.239 14.685 59.664 1.00 94.00 289 ASP A CA 1
ATOM 2241 C C . ASP A 1 289 ? -14.621 14.523 58.997 1.00 94.00 289 ASP A C 1
ATOM 2243 O O . ASP A 1 289 ? -14.917 13.548 58.295 1.00 94.00 289 ASP A O 1
ATOM 2247 N N . ALA A 1 290 ? -15.509 15.493 59.234 1.00 93.88 290 ALA A N 1
ATOM 2248 C CA . ALA A 1 290 ? -16.859 15.474 58.671 1.00 93.88 290 ALA A CA 1
ATOM 2249 C C . ALA A 1 290 ? -16.868 15.547 57.131 1.00 93.88 290 ALA A C 1
ATOM 2251 O O . ALA A 1 290 ? -17.817 15.080 56.502 1.00 93.88 290 ALA A O 1
ATOM 2252 N N . SER A 1 291 ? -15.831 16.123 56.518 1.00 94.44 291 SER A N 1
ATOM 2253 C CA . SER A 1 291 ? -15.715 16.234 55.062 1.00 94.44 291 SER A CA 1
ATOM 2254 C C . SER A 1 291 ? -15.401 14.878 54.431 1.00 94.44 291 SER A C 1
ATOM 2256 O O . SER A 1 291 ? -16.164 14.376 53.610 1.00 94.44 291 SER A O 1
ATOM 2258 N N . THR A 1 292 ? -14.350 14.226 54.919 1.00 92.62 292 THR A N 1
ATOM 2259 C CA . THR A 1 292 ? -13.897 12.890 54.522 1.00 92.62 292 THR A CA 1
ATOM 2260 C C . THR A 1 292 ? -14.992 11.855 54.748 1.00 92.62 292 THR A C 1
ATOM 2262 O O . THR A 1 292 ? -15.236 11.001 53.897 1.00 92.62 292 THR A O 1
ATOM 2265 N N . ARG A 1 293 ? -15.721 11.960 55.869 1.00 94.81 293 ARG A N 1
ATOM 2266 C CA . ARG A 1 293 ? -16.877 11.097 56.145 1.00 94.81 293 ARG A CA 1
ATOM 2267 C C . ARG A 1 293 ? -17.968 11.226 55.078 1.00 94.81 293 ARG A C 1
ATOM 2269 O O . ARG A 1 293 ? -18.500 10.205 54.650 1.00 94.81 293 ARG A O 1
ATOM 2276 N N . ARG A 1 294 ? -18.291 12.448 54.638 1.00 95.31 294 ARG A N 1
ATOM 2277 C CA . ARG A 1 294 ? -19.280 12.683 53.569 1.00 95.31 294 ARG A CA 1
ATOM 2278 C C . ARG A 1 294 ? -18.814 12.138 52.219 1.00 95.31 294 ARG A C 1
ATOM 2280 O O . ARG A 1 294 ? -19.623 11.569 51.488 1.00 95.31 294 ARG A O 1
ATOM 2287 N N . GLU A 1 295 ? -17.527 12.255 51.905 1.00 92.56 295 GLU A N 1
ATOM 2288 C CA . GLU A 1 295 ? -16.977 11.717 50.656 1.00 92.56 295 GLU A CA 1
ATOM 2289 C C . GLU A 1 295 ? -17.059 10.182 50.621 1.00 92.56 295 GLU A C 1
ATOM 2291 O O . GLU A 1 295 ? -17.530 9.602 49.643 1.00 92.56 295 GLU A O 1
ATOM 2296 N N . LEU A 1 296 ? -16.714 9.512 51.727 1.00 94.00 296 LEU A N 1
ATOM 2297 C CA . LEU A 1 296 ? -16.859 8.057 51.854 1.00 94.00 296 LEU A CA 1
ATOM 2298 C C . LEU A 1 296 ? -18.320 7.606 51.730 1.00 94.00 296 LEU A C 1
ATOM 2300 O O . LEU A 1 296 ? -18.602 6.633 51.035 1.00 94.00 296 LEU A O 1
ATOM 2304 N N . GLN A 1 297 ? -19.262 8.326 52.347 1.00 95.50 297 GLN A N 1
ATOM 2305 C CA . GLN A 1 297 ? -20.695 8.046 52.194 1.00 95.50 297 GLN A CA 1
ATOM 2306 C C . GLN A 1 297 ? -21.156 8.187 50.736 1.00 95.50 297 GLN A C 1
ATOM 2308 O O . GLN A 1 297 ? -21.929 7.361 50.251 1.00 95.50 297 GLN A O 1
ATOM 2313 N N . THR A 1 298 ? -20.642 9.185 50.014 1.00 91.50 298 THR A N 1
ATOM 2314 C CA . THR A 1 298 ? -20.934 9.391 48.587 1.00 91.50 298 THR A CA 1
ATOM 2315 C C . THR A 1 298 ? -20.370 8.259 47.727 1.00 91.50 298 THR A C 1
ATOM 2317 O O . THR A 1 298 ? -21.055 7.762 46.833 1.00 91.50 298 THR A O 1
ATOM 2320 N N . LEU A 1 299 ? -19.145 7.805 48.013 1.00 91.25 299 LEU A N 1
ATOM 2321 C CA . LEU A 1 299 ? -18.537 6.653 47.341 1.00 91.25 299 LEU A CA 1
ATOM 2322 C C . LEU A 1 299 ? -19.345 5.370 47.567 1.00 91.25 299 LEU A C 1
ATOM 2324 O O . LEU A 1 299 ? -19.596 4.645 46.607 1.00 91.25 299 LEU A O 1
ATOM 2328 N N . ILE A 1 300 ? -19.811 5.125 48.797 1.00 94.44 300 ILE A N 1
ATOM 2329 C CA . ILE A 1 300 ? -20.683 3.985 49.121 1.00 94.44 300 ILE A CA 1
ATOM 2330 C C . ILE A 1 300 ? -21.991 4.060 48.324 1.00 94.44 300 ILE A C 1
ATOM 2332 O O . ILE A 1 300 ? -22.392 3.072 47.717 1.00 94.44 300 ILE A O 1
ATOM 2336 N N . ALA A 1 301 ? -22.639 5.228 48.273 1.00 91.38 301 ALA A N 1
ATOM 2337 C CA . ALA A 1 301 ? -23.883 5.401 47.524 1.00 91.38 301 ALA A CA 1
ATOM 2338 C C . ALA A 1 301 ? -23.704 5.123 46.019 1.00 91.38 301 ALA A C 1
ATOM 2340 O O . ALA A 1 301 ? -24.522 4.431 45.417 1.00 91.38 301 ALA A O 1
ATOM 2341 N N . ARG A 1 302 ? -22.605 5.606 45.422 1.00 90.25 302 ARG A N 1
ATOM 2342 C CA . ARG A 1 302 ? -22.263 5.339 44.013 1.00 90.25 302 ARG A CA 1
ATOM 2343 C C . ARG A 1 302 ? -21.970 3.860 43.761 1.00 90.25 302 ARG A C 1
ATOM 2345 O O . ARG A 1 302 ? -22.432 3.319 42.764 1.00 90.25 302 ARG A O 1
ATOM 2352 N N . ALA A 1 303 ? -21.241 3.203 44.663 1.00 91.12 303 ALA A N 1
ATOM 2353 C CA . ALA A 1 303 ? -20.967 1.771 44.563 1.00 91.12 303 ALA A CA 1
ATOM 2354 C C . ALA A 1 303 ? -22.256 0.939 44.649 1.00 91.12 303 ALA A C 1
ATOM 2356 O O . ALA A 1 303 ? -22.453 0.037 43.843 1.00 91.12 303 ALA A O 1
ATOM 2357 N N . ASN A 1 304 ? -23.170 1.287 45.560 1.00 90.81 304 ASN A N 1
ATOM 2358 C CA . ASN A 1 304 ? -24.470 0.623 45.674 1.00 90.81 304 ASN A CA 1
ATOM 2359 C C . ASN A 1 304 ? -25.338 0.810 44.423 1.00 90.81 304 ASN A C 1
ATOM 2361 O O . ASN A 1 304 ? -26.028 -0.122 44.027 1.00 90.81 304 ASN A O 1
ATOM 2365 N N . ALA A 1 305 ? -25.281 1.978 43.777 1.00 86.06 305 ALA A N 1
ATOM 2366 C CA . ALA A 1 305 ? -25.969 2.191 42.505 1.00 86.06 305 ALA A CA 1
ATOM 2367 C C . ALA A 1 305 ? -25.432 1.267 41.396 1.00 86.06 305 ALA A C 1
ATOM 2369 O O . ALA A 1 305 ? -26.221 0.730 40.628 1.00 86.06 305 ALA A O 1
ATOM 2370 N N . LEU A 1 306 ? -24.112 1.035 41.347 1.00 85.31 306 LEU A N 1
ATOM 2371 C CA . LEU A 1 306 ? -23.497 0.094 40.401 1.00 85.31 306 LEU A CA 1
ATOM 2372 C C . LEU A 1 306 ? -23.854 -1.369 40.706 1.00 85.31 306 LEU A C 1
ATOM 2374 O O . LEU A 1 306 ? -24.068 -2.139 39.780 1.00 85.31 306 LEU A O 1
ATOM 2378 N N . LEU A 1 307 ? -23.950 -1.745 41.986 1.00 85.81 307 LEU A N 1
ATOM 2379 C CA . LEU A 1 307 ? -24.378 -3.086 42.415 1.00 85.81 307 LEU A CA 1
ATOM 2380 C C . LEU A 1 307 ? -25.862 -3.371 42.132 1.00 85.81 307 LEU A C 1
ATOM 2382 O O . LEU A 1 307 ? -26.262 -4.529 42.122 1.00 85.81 307 LEU A O 1
ATOM 2386 N N . GLY A 1 308 ? -26.677 -2.330 41.946 1.00 81.69 308 GLY A N 1
ATOM 2387 C CA . GLY A 1 308 ? -28.098 -2.446 41.610 1.00 81.69 308 GLY A CA 1
ATOM 2388 C C . GLY A 1 308 ? -28.387 -2.620 40.116 1.00 81.69 308 GLY A C 1
ATOM 2389 O O . GLY A 1 308 ? -29.555 -2.703 39.747 1.00 81.69 308 GLY A O 1
ATOM 2390 N N . LEU A 1 309 ? -27.358 -2.640 39.262 1.00 79.88 309 LEU A N 1
ATOM 2391 C CA . LEU A 1 309 ? -27.497 -2.941 37.837 1.00 79.88 309 LEU A CA 1
ATOM 2392 C C . LEU A 1 309 ? -27.671 -4.461 37.663 1.00 79.88 309 LEU A C 1
ATOM 2394 O O . LEU A 1 309 ? -26.874 -5.232 38.190 1.00 79.88 309 LEU A O 1
ATOM 2398 N N . SER A 1 310 ? -28.724 -4.890 36.962 1.00 54.41 310 SER A N 1
ATOM 2399 C CA . SER A 1 310 ? -29.035 -6.304 36.704 1.00 54.41 310 SER A CA 1
ATOM 2400 C C . SER A 1 310 ? -27.963 -6.983 35.839 1.00 54.41 310 SER A C 1
ATOM 2402 O O . SER A 1 310 ? -27.454 -6.366 34.903 1.00 54.41 310 SER A O 1
ATOM 2404 N N . ASP A 1 311 ? -27.702 -8.273 36.076 1.00 56.38 311 ASP A N 1
ATOM 2405 C CA . ASP A 1 311 ? -27.007 -9.144 35.117 1.00 56.38 311 ASP A CA 1
ATOM 2406 C C . ASP A 1 311 ? -27.923 -9.388 33.901 1.00 56.38 311 ASP A C 1
ATOM 2408 O O . ASP A 1 311 ? -28.697 -10.342 33.869 1.00 56.38 311 ASP A O 1
ATOM 2412 N N . GLU A 1 312 ? -27.891 -8.523 32.887 1.00 47.78 312 GLU A N 1
ATOM 2413 C CA . GLU A 1 312 ? -28.487 -8.866 31.591 1.00 47.78 312 GLU A CA 1
ATOM 2414 C C . GLU A 1 312 ? -27.539 -9.814 30.834 1.00 47.78 312 GLU A C 1
ATOM 2416 O O . GLU A 1 312 ? -26.516 -9.390 30.295 1.00 47.78 312 GLU A O 1
ATOM 2421 N N . GLY A 1 313 ? -27.887 -11.110 30.805 1.00 46.06 313 GLY A N 1
ATOM 2422 C CA . GLY A 1 313 ? -27.382 -12.065 29.805 1.00 46.06 313 GLY A CA 1
ATOM 2423 C C . GLY A 1 313 ? -26.535 -13.246 30.297 1.00 46.06 313 GLY A C 1
ATOM 2424 O O . GLY A 1 313 ? -25.535 -13.564 29.659 1.00 46.06 313 GLY A O 1
ATOM 2425 N N . ALA A 1 314 ? -26.913 -13.916 31.392 1.00 35.41 314 ALA A N 1
ATOM 2426 C CA . ALA A 1 314 ? -26.326 -15.210 31.786 1.00 35.41 314 ALA A CA 1
ATOM 2427 C C . ALA A 1 314 ? -27.320 -16.392 31.738 1.00 35.41 314 ALA A C 1
ATOM 2429 O O . ALA A 1 314 ? -27.074 -17.420 32.364 1.00 35.41 314 ALA A O 1
ATOM 2430 N N . GLU A 1 315 ? -28.413 -16.266 30.981 1.00 37.31 315 GLU A N 1
ATOM 2431 C CA . GLU A 1 315 ? -29.309 -17.377 30.633 1.00 37.31 315 GLU A CA 1
ATOM 2432 C C . GLU A 1 315 ? -29.686 -17.295 29.143 1.00 37.31 315 GLU A C 1
ATOM 2434 O O . GLU A 1 315 ? -30.594 -16.556 28.777 1.00 37.31 315 GLU A O 1
ATOM 2439 N N . GLU A 1 316 ? -28.902 -17.973 28.295 1.00 33.16 316 GLU A N 1
ATOM 2440 C CA . GLU A 1 316 ? -29.310 -18.937 27.241 1.00 33.16 316 GLU A CA 1
ATOM 2441 C C . GLU A 1 316 ? -28.086 -19.442 26.456 1.00 33.16 316 GLU A C 1
ATOM 2443 O O . GLU A 1 316 ? -27.333 -18.617 25.888 1.00 33.16 316 GLU A O 1
#

Foldseek 3Di:
DDLCLVQVLLVVLVCCLPPNDDQPDAFEWEDPDPPDIDTLPCSSVVLSVCLLPDPVSVVVVCVVPVSSVPRYPRDHDPDGDYHYDHDCVVPNLVVLLCQLPHDPHDDLLVNLVSLLVVVVVVDPLVVSCVSNVHDSLVNLLSVQLNLQLVCLCPLLVDDCSQCSVPVVLSSLLCVQPLSCVLQVFDRSVPDDSVDRRGDSPSSVSSNVSCCQPQNPPVSPLHQDPDSVCSVLVSLLSVDPQLVVVCVVPVHSVRSSVVSCDPVNVVVVVVVVVVVVVVVVVVVVDPDDDPVVVVVVVVVVVVVVVVVPDDPPDPDD

Nearest PDB structures (foldseek):
  1vz0-assembly3_D  TM=5.548E-01  e=4.129E-04  Thermus thermophilus HB27
  3w2a-assembly1_A  TM=4.137E-01  e=3.140E+00  Shigella flexneri 2a
  6kkn-assembly1_A-2  TM=3.854E-01  e=3.783E+00  Nostoc sp. PCC 7120 = FACHB-418

Solvent-accessible surface area (backbone atoms only — not comparable to full-atom values): 17951 Å² total; per-residue (Å²): 135,60,72,56,82,76,43,67,17,64,67,54,34,54,45,33,65,72,72,45,84,68,75,94,68,49,37,32,27,29,75,75,50,100,90,40,71,47,76,78,40,47,65,32,56,53,51,17,50,48,39,43,72,32,71,71,56,26,57,54,45,29,77,78,41,66,78,50,70,78,50,67,88,51,88,70,76,96,72,77,71,63,48,76,39,94,56,60,83,79,46,52,56,61,51,49,20,44,29,60,62,41,96,67,52,52,57,68,47,58,46,18,47,52,52,41,52,48,40,76,73,69,43,53,67,65,58,50,13,63,59,35,70,48,56,51,69,57,47,31,39,35,32,46,50,40,45,44,50,50,43,37,38,72,76,60,67,44,90,48,66,64,47,52,80,37,28,66,55,49,49,58,40,59,70,35,67,36,47,20,54,61,39,53,41,62,56,44,92,64,61,53,92,91,52,79,58,48,61,89,84,35,50,66,41,45,54,48,52,46,31,34,57,45,16,52,98,87,45,48,83,34,43,45,88,50,78,79,46,49,58,55,49,27,55,15,52,66,28,73,68,8,38,52,41,28,71,73,66,51,33,55,65,63,8,40,60,53,53,58,46,69,67,59,52,48,54,52,50,52,54,50,53,52,53,52,51,52,54,56,58,72,68,63,74,91,74,75,55,77,64,59,51,51,52,53,54,50,52,51,54,53,51,51,58,62,72,68,56,77,88,86,80,88,83,135

Mean predicted aligned error: 11.62 Å

Radius of gyration: 29.26 Å; Cα contacts (8 Å, |Δi|>4): 344; chains: 1; bounding box: 58×45×102 Å

Secondary structure (DSSP, 8-state):
--HHHHH--HHHHHHHHHH---TTS-EEEEESSSS-EEEEE-HHHHHHHHHHH-HHHHHHHHHH-GGGGG--S----S---EEEES-GGGTHHHHHHHHHHSSSPPPHHHHHHHHHHHHHTT--HHHHHHHHT--HHHHHHHHHHHHHHHHHHHTT----HHHHHTHHHHHHHHTSHHHHHHTTPPPGGG--TTS-SS-GGGHHHHHHHHHHHT-STTSTT-S-SSGGGHHHHHHHHT-HHHHHHHHHH--HHHHHHHHS-HHHHHHHHHHHHHHHHHHHHHT--S---HHHHHHHHHHHHHHHHHHTS---S---

Sequence (316 aa):
MFIDDEYDPLRIASSIARHGYFESEPLIATKASDDEYVVLEGNRRLTALLGLSDDSLRAQFVRQNSGWKSLGGVRLPAEFPVIVVDDPASVVPLLGFRHISGITPWDPYQQAGYIARLVDEGRPLVEVAELVGRELTEVRAMYRDFEILRQAHEEFGLNIARARDNFGVFNAAMGRVPIRAFIAAPAPREVDPEYWPLPSDHKPQMSRLLGYIFGDAKGENRVVRDSRQLKQLADVLSDATATVVLDQTRSLEDAHAATVDARSQLIAAVAAAGRNLAKANALGPTSIDASTRRELQTLIARANALLGLSDEGAEE

pLDDT: mean 89.13, std 10.91, range [33.16, 98.75]